Protein AF-A0A1G1FJ07-F1 (afdb_monomer_lite)

Radius of gyration: 32.03 Å; chains: 1; bounding box: 73×81×59 Å

Foldseek 3Di:
DVVLVVVLVVLLVVVVVVPDDPVSVVSNVVCCVVDPVVVVVSVVVVVVVVDDDDDPDPVCVVCVVVVCCVVVVVVPVPDPPCVVVVPDPDPVVVVVVVVVVVVVVVVVPPDDDDPPPDDPPPPDPPPCVPDDPVNPPCPPPPVPPPPPDPPPDDPDDDPVVVVVVPDDPVRVVVVVVVVVVVVVPDD

Secondary structure (DSSP, 8-state):
-HHHHHHHHHHHHHHHHT---HHHHHHHHHHHHH-HHHHHHHHHHHHHTTS------HHHHHHHHHHHHHHHHHS------GGGTSSS---HHHHHHHHHHHHHHHHHTTS--------TTS-----GGG--GGGS--TTSSSSS-TT--------S--HHHHHHT--HHHHHHHHHHHHHHTTT--

Sequence (187 aa):
MSSVHDEIQELINIYLKGNESKEIKDKVESHLRECKECRDELAVISELRKVEVPDPGDLFWNTLPKKIRITAGEEKPGRFSFKKLFFSPLPFASVVMILMLLILSQTRNKNINEETFNDPLSASNMDYSDLNEEDIPLFVNNLLLDENYSLHEDISGNSYHSEFASLDAKELESFNDALKNEGLHGG

pLDDT: mean 70.82, std 16.7, range [36.22, 93.38]

Structure (mmCIF, N/CA/C/O backbone):
data_AF-A0A1G1FJ07-F1
#
_entry.id   AF-A0A1G1FJ07-F1
#
loop_
_atom_site.group_PDB
_atom_site.id
_atom_site.type_symbol
_atom_site.label_atom_id
_atom_site.label_alt_id
_atom_site.label_comp_id
_atom_site.label_asym_id
_atom_site.label_entity_id
_atom_site.label_seq_id
_atom_site.pdbx_PDB_ins_code
_atom_site.Cartn_x
_atom_site.Cartn_y
_atom_site.Cartn_z
_atom_site.occupancy
_atom_site.B_iso_or_equiv
_atom_site.auth_seq_id
_atom_site.auth_comp_id
_atom_site.auth_asym_id
_atom_site.auth_atom_id
_atom_site.pdbx_PDB_model_num
ATOM 1 N N . MET A 1 1 ? -18.999 13.258 14.802 1.00 52.97 1 MET A N 1
ATOM 2 C CA . MET A 1 1 ? -18.596 11.865 15.094 1.00 52.97 1 MET A CA 1
ATOM 3 C C . MET A 1 1 ? -17.658 11.279 14.029 1.00 52.97 1 MET A C 1
ATOM 5 O O . MET A 1 1 ? -17.225 10.159 14.233 1.00 52.97 1 MET A O 1
ATOM 9 N N . SER A 1 2 ? -17.272 12.006 12.963 1.00 60.34 2 SER A N 1
ATOM 10 C CA . SER A 1 2 ? -16.345 11.484 11.936 1.00 60.34 2 SER A CA 1
ATOM 11 C C . SER A 1 2 ? -14.898 11.355 12.421 1.00 60.34 2 SER A C 1
ATOM 13 O O . SER A 1 2 ? -14.263 10.349 12.163 1.00 60.34 2 SER A O 1
ATOM 15 N N . SER A 1 3 ? -14.405 12.296 13.233 1.00 72.81 3 SER A N 1
ATOM 16 C CA . SER A 1 3 ? -12.986 12.321 13.624 1.00 72.81 3 SER A CA 1
ATOM 17 C C . SER A 1 3 ? -12.513 11.094 14.411 1.00 72.81 3 SER A C 1
ATOM 19 O O . SER A 1 3 ? -11.341 10.752 14.357 1.00 72.81 3 SER A O 1
ATOM 21 N N . VAL A 1 4 ? -13.408 10.446 15.167 1.00 78.19 4 VAL A N 1
ATOM 22 C CA . VAL A 1 4 ? -13.078 9.214 15.908 1.00 78.19 4 VAL A CA 1
ATOM 23 C C . VAL A 1 4 ? -13.072 8.008 14.971 1.00 78.19 4 VAL A C 1
ATOM 25 O O . VAL A 1 4 ? -12.282 7.095 15.163 1.00 78.19 4 VAL A O 1
ATOM 28 N N . HIS A 1 5 ? -13.936 8.006 13.958 1.00 83.06 5 HIS A N 1
ATOM 29 C CA . HIS A 1 5 ? -14.001 6.942 12.964 1.00 83.06 5 HIS A CA 1
ATOM 30 C C . HIS A 1 5 ? -12.746 6.940 12.080 1.00 83.06 5 HIS A C 1
ATOM 32 O O . HIS A 1 5 ? -12.112 5.899 11.933 1.00 83.06 5 HIS A O 1
ATOM 38 N N . ASP A 1 6 ? -12.329 8.119 11.610 1.00 84.25 6 ASP A N 1
ATOM 39 C CA . ASP A 1 6 ? -11.120 8.295 10.796 1.00 84.25 6 ASP A CA 1
ATOM 40 C C . ASP A 1 6 ? -9.863 7.822 11.556 1.00 84.25 6 ASP A C 1
ATOM 42 O O . ASP A 1 6 ? -9.031 7.092 11.020 1.00 84.25 6 ASP A O 1
ATOM 46 N N . GLU A 1 7 ? -9.760 8.155 12.850 1.00 86.62 7 GLU A N 1
ATOM 47 C CA . GLU A 1 7 ? -8.652 7.702 13.700 1.00 86.62 7 GLU A CA 1
ATOM 48 C C . GLU A 1 7 ? -8.640 6.171 13.861 1.00 86.62 7 GLU A C 1
ATOM 50 O O . GLU A 1 7 ? -7.587 5.535 13.825 1.00 86.62 7 GLU A O 1
ATOM 55 N N . ILE A 1 8 ? -9.811 5.548 14.024 1.00 87.12 8 ILE A N 1
ATOM 56 C CA . ILE A 1 8 ? -9.911 4.091 14.152 1.00 87.12 8 ILE A CA 1
ATOM 57 C C . ILE A 1 8 ? -9.565 3.399 12.830 1.00 87.12 8 ILE A C 1
ATOM 59 O O . ILE A 1 8 ? -8.899 2.366 12.868 1.00 87.12 8 ILE A O 1
ATOM 63 N N . GLN A 1 9 ? -9.926 3.966 11.674 1.00 85.31 9 GLN A N 1
ATOM 64 C CA . GLN A 1 9 ? -9.549 3.420 10.365 1.00 85.31 9 GLN A CA 1
ATOM 65 C C . GLN A 1 9 ? -8.029 3.347 10.173 1.00 85.31 9 GLN A C 1
ATOM 67 O O . GLN A 1 9 ? -7.514 2.329 9.703 1.00 85.31 9 GLN A O 1
ATOM 72 N N . GLU A 1 10 ? -7.287 4.368 10.605 1.00 85.81 10 GLU A N 1
ATOM 73 C CA . GLU A 1 10 ? -5.820 4.326 10.579 1.00 85.81 10 GLU A CA 1
ATOM 74 C C . GLU A 1 10 ? -5.265 3.216 11.490 1.00 85.81 10 GLU A C 1
ATOM 76 O O . GLU A 1 10 ? -4.333 2.491 11.119 1.00 85.81 10 GLU A O 1
ATOM 81 N N . LEU A 1 11 ? -5.879 3.030 12.663 1.00 88.50 11 LEU A N 1
ATOM 82 C CA . LEU A 1 11 ? -5.467 2.038 13.657 1.00 88.50 11 LEU A CA 1
ATOM 83 C C . LEU A 1 11 ? -5.865 0.597 13.298 1.00 88.50 11 LEU A C 1
ATOM 85 O O . LEU A 1 11 ? -5.183 -0.333 13.733 1.00 88.50 11 LEU A O 1
ATOM 89 N N . ILE A 1 12 ? -6.901 0.380 12.478 1.00 87.38 12 ILE A N 1
ATOM 90 C CA . ILE A 1 12 ? -7.350 -0.957 12.042 1.00 87.38 12 ILE A CA 1
ATOM 91 C C . ILE A 1 12 ? -6.219 -1.720 11.343 1.00 87.38 12 ILE A C 1
ATOM 93 O O . ILE A 1 12 ? -6.018 -2.906 11.604 1.00 87.38 12 ILE A O 1
ATOM 97 N N . ASN A 1 13 ? -5.419 -1.051 10.507 1.00 84.38 13 ASN A N 1
ATOM 98 C CA . ASN A 1 13 ? -4.288 -1.689 9.827 1.00 84.38 13 ASN A CA 1
ATOM 99 C C . ASN A 1 13 ? -3.219 -2.187 10.806 1.00 84.38 13 ASN A C 1
ATOM 101 O O . ASN A 1 13 ? -2.591 -3.223 10.573 1.00 84.38 13 ASN A O 1
ATOM 105 N N . ILE A 1 14 ? -3.003 -1.446 11.893 1.00 87.44 14 ILE A N 1
ATOM 106 C CA . ILE A 1 14 ? -2.040 -1.792 12.940 1.00 87.44 14 ILE A CA 1
ATOM 107 C C . ILE A 1 14 ? -2.596 -2.945 13.781 1.00 87.44 14 ILE A C 1
ATOM 109 O O . ILE A 1 14 ? -1.900 -3.942 13.953 1.00 87.44 14 ILE A O 1
ATOM 113 N N . TYR A 1 15 ? -3.863 -2.852 14.197 1.00 88.19 15 TYR A N 1
ATOM 114 C CA . TYR A 1 15 ? -4.589 -3.902 14.919 1.00 88.19 15 TYR A CA 1
ATOM 115 C C . TYR A 1 15 ? -4.580 -5.231 14.159 1.00 88.19 15 TYR A C 1
ATOM 117 O O . TYR A 1 15 ? -4.288 -6.289 14.708 1.00 88.19 15 TYR A O 1
ATOM 125 N N . LEU A 1 16 ? -4.828 -5.194 12.850 1.00 86.75 16 LEU A N 1
ATOM 126 C CA . LEU A 1 16 ? -4.817 -6.404 12.046 1.00 86.75 16 LEU A CA 1
ATOM 127 C C . LEU A 1 16 ? -3.411 -7.021 11.948 1.00 86.75 16 LEU A C 1
ATOM 129 O O . LEU A 1 16 ? -3.303 -8.226 11.753 1.00 86.75 16 LEU A O 1
ATOM 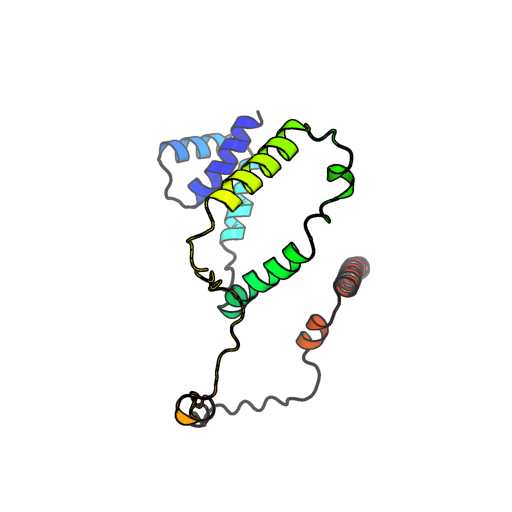133 N N . LYS A 1 17 ? -2.318 -6.254 12.034 1.00 86.69 17 LYS A N 1
ATOM 134 C CA . LYS A 1 17 ? -0.951 -6.816 12.001 1.00 86.69 17 LYS A CA 1
ATOM 135 C C . LYS A 1 17 ? -0.589 -7.584 13.282 1.00 86.69 17 LYS A C 1
ATOM 137 O O . LYS A 1 17 ? 0.370 -8.350 13.243 1.00 86.69 17 LYS A O 1
ATOM 142 N N . GLY A 1 18 ? -1.344 -7.417 14.371 1.00 82.88 18 GLY A N 1
ATOM 143 C CA . GLY A 1 18 ? -1.170 -8.165 15.621 1.00 82.88 18 GLY A CA 1
ATOM 144 C C . GLY A 1 18 ? 0.052 -7.755 16.448 1.00 82.88 18 GLY A C 1
ATOM 145 O O . GLY A 1 18 ? 0.480 -8.516 17.312 1.00 82.88 18 GLY A O 1
ATOM 146 N N . ASN A 1 19 ? 0.645 -6.592 16.158 1.00 82.38 19 ASN A N 1
ATOM 147 C CA . ASN A 1 19 ? 1.828 -6.070 16.853 1.00 82.38 19 ASN A CA 1
ATOM 148 C C . ASN A 1 19 ? 1.551 -4.709 17.520 1.00 82.38 19 ASN A C 1
ATOM 150 O O . ASN A 1 19 ? 2.438 -3.864 17.652 1.00 82.38 19 ASN A O 1
ATOM 154 N N . GLU A 1 20 ? 0.292 -4.466 17.873 1.00 85.56 20 GLU A N 1
ATOM 155 C CA . GLU A 1 20 ? -0.185 -3.243 18.503 1.00 85.56 20 GLU A CA 1
ATOM 156 C C . GLU A 1 20 ? 0.042 -3.217 20.024 1.00 85.56 20 GLU A C 1
ATOM 158 O O . GLU A 1 20 ? 0.132 -4.247 20.696 1.00 85.56 20 GLU A O 1
ATOM 163 N N . SER A 1 21 ? 0.106 -2.011 20.596 1.00 88.69 21 SER A N 1
ATOM 164 C CA . SER A 1 21 ? 0.107 -1.845 22.049 1.00 88.69 21 SER A CA 1
ATOM 165 C C . SER A 1 21 ? -1.272 -2.173 22.633 1.00 88.69 21 SER A C 1
ATOM 167 O O . SER A 1 21 ? -2.305 -2.022 21.976 1.00 88.69 21 S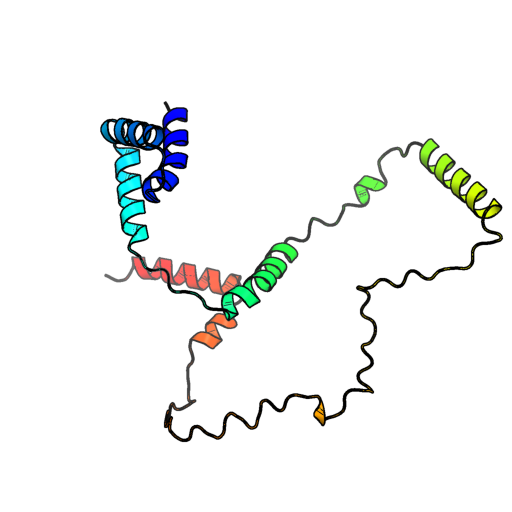ER A O 1
ATOM 169 N N . LYS A 1 22 ? -1.308 -2.579 23.909 1.00 88.31 22 LYS A N 1
ATOM 170 C CA . LYS A 1 22 ? -2.559 -2.906 24.614 1.00 88.31 22 LYS A CA 1
ATOM 171 C C . LYS A 1 22 ? -3.572 -1.750 24.592 1.00 88.31 22 LYS A C 1
ATOM 173 O O . LYS A 1 22 ? -4.764 -1.987 24.451 1.00 88.31 22 LYS A O 1
ATOM 178 N N . GLU A 1 23 ? -3.092 -0.511 24.660 1.00 87.56 23 GLU A N 1
ATOM 179 C CA . GLU A 1 23 ? -3.930 0.693 24.591 1.00 87.56 23 GLU A CA 1
ATOM 180 C C . GLU A 1 23 ? -4.634 0.841 23.235 1.00 87.56 23 GLU A C 1
ATOM 182 O O . GLU A 1 23 ? -5.825 1.147 23.188 1.00 87.56 23 GLU A O 1
ATOM 187 N N . ILE A 1 24 ? -3.923 0.580 22.131 1.00 86.44 24 ILE A N 1
ATOM 188 C CA . ILE A 1 24 ? -4.498 0.620 20.777 1.00 86.44 24 ILE A CA 1
ATOM 189 C C . ILE A 1 24 ? -5.536 -0.489 20.623 1.00 86.44 24 ILE A C 1
ATOM 191 O O . ILE A 1 24 ? -6.626 -0.246 20.106 1.00 86.44 24 ILE A O 1
ATOM 195 N N . LYS A 1 25 ? -5.224 -1.687 21.123 1.00 90.38 25 LYS A N 1
ATOM 196 C CA . LYS A 1 25 ? -6.133 -2.830 21.091 1.00 90.38 25 LYS A CA 1
ATOM 197 C C . LYS A 1 25 ? -7.455 -2.532 21.801 1.00 90.38 25 LYS A C 1
ATOM 199 O O . LYS A 1 25 ? -8.516 -2.687 21.202 1.00 90.38 25 LYS A O 1
ATOM 204 N N . ASP A 1 26 ? -7.390 -2.042 23.037 1.00 91.06 26 ASP A N 1
ATOM 205 C CA . ASP A 1 26 ? -8.577 -1.725 23.837 1.00 91.06 26 ASP A CA 1
ATOM 206 C C . ASP A 1 26 ? -9.404 -0.592 23.191 1.00 91.06 26 ASP A C 1
ATOM 208 O O . ASP A 1 26 ? -10.641 -0.627 23.176 1.00 91.06 26 ASP A O 1
ATOM 212 N N . LYS A 1 27 ? -8.735 0.400 22.585 1.00 90.06 27 LYS A N 1
ATOM 213 C CA . LYS A 1 27 ? -9.390 1.505 21.870 1.00 90.06 27 LYS A CA 1
ATOM 214 C C . LYS A 1 27 ? -10.127 1.024 20.614 1.00 90.06 27 LYS A C 1
ATOM 216 O O . LYS A 1 27 ? -11.280 1.395 20.409 1.00 90.06 27 LYS A O 1
ATOM 221 N N . VAL A 1 28 ? -9.506 0.167 19.807 1.00 90.44 28 VAL A N 1
ATOM 222 C CA . VAL A 1 28 ? -10.133 -0.391 18.598 1.00 90.44 28 VAL A CA 1
ATOM 223 C C . VAL A 1 28 ? -11.275 -1.343 18.965 1.00 90.44 28 VAL A C 1
ATOM 225 O O . VAL A 1 28 ? -12.372 -1.216 18.428 1.00 90.44 28 VAL A O 1
ATOM 228 N N . GLU A 1 29 ? -11.081 -2.241 19.934 1.00 91.50 29 GLU A N 1
ATOM 229 C CA . GLU A 1 29 ? -12.127 -3.179 20.362 1.00 91.50 29 GLU A CA 1
ATOM 230 C C . GLU A 1 29 ? -13.343 -2.482 20.980 1.00 91.50 29 GLU A C 1
ATOM 232 O O . GLU A 1 29 ? -14.475 -2.910 20.743 1.00 91.50 29 GLU A O 1
ATOM 237 N N . SER A 1 30 ? -13.138 -1.413 21.756 1.00 91.88 30 SER A N 1
ATOM 238 C CA . SER A 1 30 ? -14.253 -0.630 22.301 1.00 91.88 30 SER A CA 1
ATOM 239 C C . SER A 1 30 ? -15.065 0.034 21.187 1.00 91.88 30 SER A C 1
ATOM 241 O O . SER A 1 30 ? -16.289 -0.096 21.174 1.00 91.88 30 SER A O 1
ATOM 243 N N . HIS A 1 31 ? -14.401 0.628 20.190 1.00 90.88 31 HIS A N 1
ATOM 244 C CA . HIS A 1 31 ? -15.081 1.224 19.042 1.00 90.88 31 HIS A CA 1
ATOM 245 C C . HIS A 1 31 ? -15.832 0.185 18.197 1.00 90.88 31 HIS A C 1
ATOM 247 O O . HIS A 1 31 ? -16.986 0.400 17.834 1.00 90.88 31 HIS A O 1
ATOM 253 N N . LEU A 1 32 ? -15.229 -0.978 17.932 1.00 90.69 32 LEU A N 1
ATOM 254 C CA . LEU A 1 32 ? -15.847 -2.049 17.139 1.00 90.69 32 LEU A CA 1
ATOM 255 C C . LEU A 1 32 ? -17.113 -2.633 17.784 1.00 90.69 32 LEU A C 1
ATOM 257 O O . LEU A 1 32 ? -17.964 -3.183 17.078 1.00 90.69 32 LEU A O 1
ATOM 261 N N . ARG A 1 33 ? -17.272 -2.528 19.111 1.00 92.00 33 ARG A N 1
ATOM 262 C CA . ARG A 1 33 ? -18.502 -2.943 19.811 1.00 92.00 33 ARG A CA 1
ATOM 263 C C . ARG A 1 33 ? -19.674 -2.013 19.515 1.00 92.00 33 ARG A C 1
ATOM 265 O O . ARG A 1 33 ? -20.798 -2.499 19.402 1.00 92.00 33 ARG A O 1
ATOM 272 N N . GLU A 1 34 ? -19.401 -0.723 19.359 1.00 91.19 34 GLU A N 1
ATOM 273 C CA . GLU A 1 34 ? -20.409 0.327 19.191 1.00 91.19 34 GLU A CA 1
ATOM 274 C C . GLU A 1 34 ? -20.669 0.668 17.717 1.00 91.19 34 GLU A C 1
ATOM 276 O O . GLU A 1 34 ? -21.806 0.947 17.340 1.00 91.19 34 GLU A O 1
ATOM 281 N N . CYS A 1 35 ? -19.642 0.600 16.865 1.00 91.19 35 CYS A N 1
ATOM 282 C CA . CYS A 1 35 ? -19.731 0.940 15.451 1.00 91.19 35 CYS A CA 1
ATOM 283 C C . CYS A 1 35 ? -19.900 -0.311 14.579 1.00 91.19 35 CYS A C 1
ATOM 285 O O . CYS A 1 35 ? -19.016 -1.168 14.499 1.00 91.19 35 CYS A O 1
ATOM 287 N N . LYS A 1 36 ? -21.045 -0.405 13.895 1.00 91.12 36 LYS A N 1
ATOM 288 C CA . LYS A 1 36 ? -21.308 -1.473 12.922 1.00 91.12 36 LYS A CA 1
ATOM 289 C C . LYS A 1 36 ? -20.466 -1.308 11.651 1.00 91.12 36 LYS A C 1
ATOM 291 O O . LYS A 1 36 ? -19.929 -2.293 11.166 1.00 91.12 36 LYS A O 1
ATOM 296 N N . GLU A 1 37 ? -20.314 -0.083 11.156 1.00 89.62 37 GLU A N 1
ATOM 297 C CA . GLU A 1 37 ? -19.600 0.211 9.903 1.00 89.62 37 GLU A CA 1
ATOM 298 C C . GLU A 1 37 ? -18.140 -0.255 9.965 1.00 89.62 37 GLU A C 1
ATOM 300 O O . GLU A 1 37 ? -17.727 -1.071 9.147 1.00 89.62 37 GLU A O 1
ATOM 305 N N . CYS A 1 38 ? -17.395 0.126 11.012 1.00 88.56 38 CYS A N 1
ATOM 306 C CA . CYS A 1 38 ? -16.018 -0.346 11.203 1.00 88.56 38 CYS A CA 1
ATOM 307 C C . CYS A 1 38 ? -15.910 -1.872 11.320 1.00 88.56 38 CYS A C 1
ATOM 309 O O . CYS A 1 38 ? -14.883 -2.450 10.973 1.00 88.56 38 CYS A O 1
ATOM 311 N N . ARG A 1 39 ? -16.943 -2.541 11.845 1.00 91.00 39 ARG A N 1
ATOM 312 C CA . ARG A 1 39 ? -16.959 -4.002 11.977 1.00 91.00 39 ARG A CA 1
ATOM 313 C C . ARG A 1 39 ? -17.143 -4.680 10.626 1.00 91.00 39 ARG A C 1
ATOM 315 O O . ARG A 1 39 ? -16.465 -5.669 10.355 1.00 91.00 39 ARG A O 1
ATOM 322 N N . ASP A 1 40 ? -18.034 -4.142 9.803 1.00 91.19 40 ASP A N 1
ATOM 323 C CA . ASP A 1 40 ? -18.274 -4.629 8.448 1.00 91.19 40 ASP A CA 1
ATOM 324 C C . ASP A 1 40 ? -17.019 -4.401 7.576 1.00 91.19 40 ASP A C 1
ATOM 326 O O . ASP A 1 40 ? -16.580 -5.314 6.878 1.00 91.19 40 ASP A O 1
ATOM 330 N N . GLU A 1 41 ? -16.357 -3.244 7.701 1.00 89.00 41 GLU A N 1
ATOM 331 C CA . GLU A 1 41 ? -15.069 -2.964 7.044 1.00 89.00 41 GLU A CA 1
ATOM 332 C C . GLU A 1 41 ? -13.963 -3.929 7.489 1.00 89.00 41 GLU A C 1
ATOM 334 O O . GLU A 1 41 ? -13.263 -4.511 6.656 1.00 89.00 41 GLU A O 1
ATOM 339 N N . LEU A 1 42 ? -13.826 -4.155 8.801 1.00 90.69 42 LEU A N 1
ATOM 340 C CA . LEU A 1 42 ? -12.844 -5.093 9.343 1.00 90.69 42 LEU A CA 1
ATOM 341 C C . LEU A 1 42 ? -13.066 -6.512 8.804 1.00 90.69 42 LEU A C 1
ATOM 343 O O . LEU A 1 42 ? -12.097 -7.197 8.473 1.00 90.69 42 LEU A O 1
ATOM 347 N N . ALA A 1 43 ? -14.326 -6.943 8.684 1.00 90.75 43 ALA A N 1
ATOM 348 C CA . ALA A 1 43 ? -14.673 -8.241 8.120 1.00 90.75 43 ALA A CA 1
ATOM 349 C C . ALA A 1 43 ? -14.192 -8.357 6.665 1.00 90.75 43 ALA A C 1
ATOM 351 O O . ALA A 1 43 ? -13.497 -9.317 6.330 1.00 90.75 43 ALA A O 1
ATOM 352 N N . VAL A 1 44 ? -14.459 -7.350 5.829 1.00 91.19 44 VAL A N 1
ATOM 353 C CA . VAL A 1 44 ? -14.008 -7.324 4.427 1.00 91.19 44 VAL A CA 1
ATOM 354 C C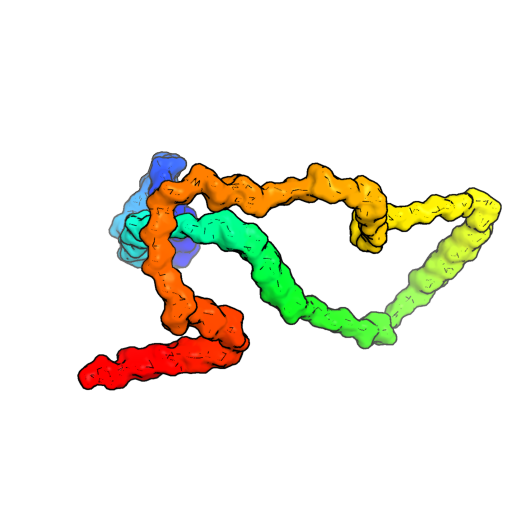 . VAL A 1 44 ? -12.483 -7.383 4.326 1.00 91.19 44 VAL A C 1
ATOM 356 O O . VAL A 1 44 ? -11.946 -8.218 3.599 1.00 91.19 44 VAL A O 1
ATOM 359 N N . ILE A 1 45 ? -11.767 -6.551 5.086 1.00 89.12 45 ILE A N 1
ATOM 360 C CA . ILE A 1 45 ? -10.295 -6.528 5.062 1.00 89.12 45 ILE A CA 1
ATOM 361 C C . ILE A 1 45 ? -9.723 -7.870 5.547 1.00 89.12 45 ILE A C 1
ATOM 363 O O . ILE A 1 45 ? -8.728 -8.359 5.006 1.00 89.12 45 ILE A O 1
ATOM 367 N N . SER A 1 46 ? -10.356 -8.496 6.544 1.00 87.69 46 SER A N 1
ATOM 368 C CA . SER A 1 46 ? -9.932 -9.801 7.056 1.00 87.69 46 SER A CA 1
ATOM 369 C C . SER A 1 46 ? -10.095 -10.931 6.034 1.00 87.69 46 SER A C 1
ATOM 371 O O . SER A 1 46 ? -9.255 -11.829 5.995 1.00 87.69 46 SER A O 1
ATOM 373 N N . GLU A 1 47 ? -11.122 -10.870 5.180 1.00 89.50 47 GLU A N 1
ATOM 374 C CA . GLU A 1 47 ? -11.307 -11.813 4.073 1.00 89.50 47 GLU A CA 1
ATOM 375 C C . GLU A 1 47 ? -10.308 -11.556 2.942 1.00 89.50 47 GLU A C 1
ATOM 377 O O . GLU A 1 47 ? -9.676 -12.494 2.461 1.00 89.50 47 GLU A O 1
ATOM 382 N N . LEU A 1 48 ? -10.079 -10.291 2.571 1.00 88.56 48 LEU A N 1
ATOM 383 C CA . LEU A 1 48 ? -9.103 -9.923 1.538 1.00 88.56 48 LEU A CA 1
ATOM 384 C C . LEU A 1 48 ? -7.684 -10.379 1.881 1.00 88.56 48 LEU A C 1
ATOM 386 O O . LEU A 1 48 ? -6.935 -10.777 0.998 1.00 88.56 48 LEU A O 1
ATOM 390 N N . ARG A 1 49 ? -7.311 -10.380 3.162 1.00 85.56 49 ARG A N 1
ATOM 391 C CA . ARG A 1 49 ? -6.000 -10.876 3.598 1.00 85.56 49 ARG A CA 1
ATOM 392 C C . ARG A 1 49 ? -5.792 -12.369 3.330 1.00 85.56 49 ARG A C 1
ATOM 394 O O . ARG A 1 49 ? -4.651 -12.800 3.199 1.00 85.56 49 ARG A O 1
ATOM 401 N N . LYS A 1 50 ? -6.863 -13.162 3.295 1.00 87.94 50 LYS A N 1
ATOM 402 C CA . LYS A 1 50 ? -6.769 -14.598 2.995 1.00 87.94 50 LYS A CA 1
ATOM 403 C C . LYS A 1 50 ? -6.493 -14.853 1.516 1.00 87.94 50 LYS A C 1
ATOM 405 O O . LYS A 1 50 ? -6.147 -15.972 1.155 1.00 87.94 50 LYS A O 1
ATOM 410 N N . VAL A 1 51 ? -6.671 -13.840 0.669 1.00 89.38 51 VAL A N 1
ATOM 411 C CA . VAL A 1 51 ? -6.341 -13.920 -0.748 1.00 89.38 51 VAL A CA 1
ATOM 412 C C . VAL A 1 51 ? -4.826 -13.822 -0.882 1.00 89.38 51 VAL A C 1
ATOM 414 O O . VAL A 1 51 ? -4.229 -12.776 -0.629 1.00 89.38 51 VAL A O 1
ATOM 417 N N . GLU A 1 52 ? -4.199 -14.927 -1.271 1.00 85.81 52 GLU A N 1
ATOM 418 C CA . GLU A 1 52 ? -2.784 -14.939 -1.624 1.00 85.81 52 GLU A CA 1
ATOM 419 C C . GLU A 1 52 ? -2.585 -14.115 -2.898 1.00 85.81 52 GLU A C 1
ATOM 421 O O . GLU A 1 52 ? -3.166 -14.402 -3.946 1.00 85.81 52 GLU A O 1
ATOM 426 N N . VAL A 1 53 ? -1.779 -13.058 -2.802 1.00 85.94 53 VAL A N 1
ATOM 427 C CA . VAL A 1 53 ? -1.377 -12.269 -3.966 1.00 85.94 53 VAL A CA 1
ATOM 428 C C . VAL A 1 53 ? -0.132 -12.936 -4.554 1.00 85.94 53 VAL A C 1
ATOM 430 O O . VAL A 1 53 ? 0.894 -12.967 -3.869 1.00 85.94 53 VAL A O 1
ATOM 433 N N . PRO A 1 54 ? -0.194 -13.490 -5.779 1.00 86.94 54 PRO A N 1
ATOM 434 C CA . PRO A 1 54 ? 0.969 -14.104 -6.402 1.00 86.94 54 PRO A CA 1
ATOM 435 C C . PRO A 1 54 ? 2.045 -13.046 -6.662 1.00 86.94 54 PRO A C 1
ATOM 437 O O . PRO A 1 54 ? 1.734 -11.909 -7.028 1.00 86.94 54 PRO A O 1
ATOM 440 N N . ASP A 1 55 ? 3.310 -13.424 -6.480 1.00 87.81 55 ASP A N 1
ATOM 441 C CA . ASP A 1 55 ? 4.433 -12.550 -6.809 1.00 87.81 55 ASP A CA 1
ATOM 442 C C . ASP A 1 55 ? 4.455 -12.303 -8.328 1.00 87.81 55 ASP A C 1
ATOM 444 O O . ASP A 1 55 ? 4.537 -13.265 -9.099 1.00 87.81 55 ASP A O 1
ATOM 448 N N . PRO A 1 56 ? 4.371 -11.041 -8.790 1.00 88.12 56 PRO A N 1
ATOM 449 C CA . PRO A 1 56 ? 4.427 -10.726 -10.214 1.00 88.12 56 PRO A CA 1
ATOM 450 C C . PRO A 1 56 ? 5.815 -10.976 -10.842 1.00 88.12 56 PRO A C 1
ATOM 452 O O . PRO A 1 56 ? 5.953 -10.889 -12.065 1.00 88.12 56 PRO A O 1
ATOM 455 N N . GLY A 1 57 ? 6.833 -11.289 -10.032 1.00 93.31 57 GLY A N 1
ATOM 456 C CA . GLY A 1 57 ? 8.174 -11.673 -10.466 1.00 93.31 57 GLY A CA 1
ATOM 457 C C . GLY A 1 57 ? 9.077 -10.495 -10.844 1.00 93.31 57 GLY A C 1
ATOM 458 O O . GLY A 1 57 ? 8.643 -9.351 -11.012 1.00 93.31 57 GLY A O 1
ATOM 459 N N . ASP A 1 58 ? 10.370 -10.779 -11.018 1.00 93.19 58 ASP A N 1
ATOM 460 C CA . ASP A 1 58 ? 11.413 -9.760 -11.221 1.00 93.19 58 ASP A CA 1
ATOM 461 C C . ASP A 1 58 ? 11.180 -8.885 -12.460 1.00 93.19 58 ASP A C 1
ATOM 463 O O . ASP A 1 58 ? 11.463 -7.685 -12.460 1.00 93.19 58 ASP A O 1
ATOM 467 N N . LEU A 1 59 ? 10.629 -9.462 -13.532 1.00 89.56 59 LEU A N 1
ATOM 468 C CA . LEU A 1 59 ? 10.350 -8.739 -14.776 1.00 89.56 59 LEU A CA 1
ATOM 469 C C . LEU A 1 59 ? 9.330 -7.612 -14.577 1.00 89.56 59 LEU A C 1
ATOM 471 O O . LEU A 1 59 ? 9.465 -6.542 -15.182 1.00 89.56 59 LEU A O 1
ATOM 475 N N . PHE A 1 60 ? 8.332 -7.812 -13.715 1.00 92.31 60 PHE A N 1
ATOM 476 C CA . PHE A 1 60 ? 7.363 -6.772 -13.393 1.00 92.31 60 PHE A CA 1
ATOM 477 C C . PHE A 1 60 ? 8.052 -5.596 -12.697 1.00 92.31 60 PHE A C 1
ATOM 479 O O . PHE A 1 60 ? 7.949 -4.457 -13.158 1.00 92.31 60 PHE A O 1
ATOM 486 N N . TRP A 1 61 ? 8.835 -5.872 -11.653 1.00 93.38 61 TRP A N 1
ATOM 487 C CA . TRP A 1 61 ? 9.529 -4.839 -10.884 1.00 93.38 61 TRP A CA 1
ATOM 488 C C . TRP A 1 61 ? 10.601 -4.109 -11.696 1.00 93.38 61 TRP A C 1
ATOM 490 O O . TRP A 1 61 ? 10.728 -2.890 -11.583 1.00 93.38 61 TRP A O 1
ATOM 500 N N . ASN A 1 62 ? 11.302 -4.808 -12.591 1.00 91.94 62 ASN A N 1
ATOM 501 C CA . ASN A 1 62 ? 12.298 -4.207 -13.481 1.00 91.94 62 ASN A CA 1
ATOM 502 C C . ASN A 1 62 ? 11.671 -3.290 -14.547 1.00 91.94 62 ASN A C 1
ATOM 504 O O . ASN A 1 62 ? 12.286 -2.309 -14.972 1.00 91.94 62 ASN A O 1
ATOM 508 N N . THR A 1 63 ? 10.439 -3.574 -14.982 1.00 91.25 63 THR A N 1
ATOM 509 C CA . THR A 1 63 ? 9.754 -2.788 -16.025 1.00 91.25 63 THR A CA 1
ATOM 510 C C . THR A 1 63 ? 8.853 -1.684 -15.470 1.00 91.25 63 THR A C 1
ATOM 512 O O . THR A 1 63 ? 8.578 -0.708 -16.177 1.00 91.25 63 THR A O 1
ATOM 515 N N . LEU A 1 64 ? 8.442 -1.770 -14.203 1.00 93.19 64 LEU A N 1
ATOM 516 C CA . LEU A 1 64 ? 7.558 -0.803 -13.553 1.00 93.19 64 LEU A CA 1
ATOM 517 C C . LEU A 1 64 ? 8.109 0.640 -13.564 1.00 93.19 64 LEU A C 1
ATOM 519 O O . LEU A 1 64 ? 7.377 1.532 -14.000 1.00 93.19 64 LEU A O 1
ATOM 523 N N . PRO A 1 65 ? 9.387 0.921 -13.221 1.00 89.88 65 PRO A N 1
ATOM 524 C CA . PRO A 1 65 ? 9.927 2.280 -13.300 1.00 89.88 65 PRO A CA 1
ATOM 525 C C . PRO A 1 65 ? 9.874 2.859 -14.716 1.00 89.88 65 PRO A C 1
ATOM 527 O O . PRO A 1 65 ? 9.654 4.057 -14.895 1.00 89.88 65 PRO A O 1
ATOM 530 N N . LYS A 1 66 ? 10.055 2.011 -15.738 1.00 86.44 66 LYS A N 1
ATOM 531 C CA . LYS A 1 66 ? 9.972 2.424 -17.143 1.00 86.44 66 LYS A CA 1
ATOM 532 C C . LYS A 1 66 ? 8.535 2.800 -17.510 1.00 86.44 66 LYS A C 1
ATOM 534 O O . LYS A 1 66 ? 8.336 3.858 -18.098 1.00 86.44 66 LYS A O 1
ATOM 539 N N . LYS A 1 67 ? 7.545 1.997 -17.100 1.00 86.69 67 LYS A N 1
ATOM 540 C CA . LYS A 1 67 ? 6.115 2.296 -17.304 1.00 86.69 67 LYS A CA 1
ATOM 541 C C . LYS A 1 67 ? 5.680 3.578 -16.589 1.00 86.69 67 LYS A C 1
ATOM 543 O O . LYS A 1 67 ? 5.009 4.411 -17.196 1.00 86.69 67 LYS A O 1
ATOM 548 N N . ILE A 1 68 ? 6.120 3.784 -15.345 1.00 88.50 68 ILE A N 1
ATOM 549 C CA . ILE A 1 68 ? 5.822 5.008 -14.586 1.00 88.50 68 ILE A CA 1
ATOM 550 C C . ILE A 1 68 ? 6.423 6.232 -15.280 1.00 88.50 68 ILE A C 1
ATOM 552 O O . ILE A 1 68 ? 5.738 7.235 -15.410 1.00 88.50 68 ILE A O 1
ATOM 556 N N . ARG A 1 69 ? 7.666 6.168 -15.779 1.00 82.00 69 ARG A N 1
ATOM 557 C CA . ARG A 1 69 ? 8.283 7.297 -16.503 1.00 82.00 69 ARG A CA 1
ATOM 558 C C . ARG A 1 69 ? 7.607 7.612 -17.830 1.00 82.00 69 ARG A C 1
ATOM 560 O O . ARG A 1 69 ? 7.576 8.777 -18.202 1.00 82.00 69 ARG A O 1
ATOM 567 N N . ILE A 1 70 ? 7.108 6.606 -18.544 1.00 80.81 70 ILE A N 1
ATOM 568 C CA . ILE A 1 70 ? 6.343 6.828 -19.777 1.00 80.81 70 ILE A CA 1
ATOM 569 C C . ILE A 1 70 ? 5.039 7.548 -19.424 1.00 80.81 70 ILE A C 1
ATOM 571 O O . ILE A 1 70 ? 4.805 8.639 -19.923 1.00 80.81 70 ILE A O 1
ATOM 575 N N . THR A 1 71 ? 4.286 7.028 -18.454 1.00 78.94 71 THR A N 1
ATOM 576 C CA . THR A 1 71 ? 2.999 7.609 -18.029 1.00 78.94 71 THR A CA 1
ATOM 577 C C . THR A 1 71 ? 3.167 9.017 -17.434 1.00 78.94 71 THR A C 1
ATOM 579 O O . THR A 1 71 ? 2.504 9.964 -17.842 1.00 78.94 71 THR A O 1
ATOM 582 N N . ALA A 1 72 ? 4.119 9.200 -16.516 1.00 75.31 72 ALA A N 1
ATOM 583 C CA . ALA A 1 72 ? 4.407 10.494 -15.894 1.00 75.31 72 ALA A CA 1
ATOM 584 C C . ALA A 1 72 ? 5.122 11.473 -16.843 1.00 75.31 72 ALA A C 1
ATOM 586 O O . ALA A 1 72 ? 5.072 12.682 -16.644 1.00 75.31 72 ALA A O 1
ATOM 587 N N . GLY A 1 73 ? 5.824 10.969 -17.862 1.00 63.53 73 GLY A N 1
ATOM 588 C CA . GLY A 1 73 ? 6.479 11.777 -18.891 1.00 63.53 73 GLY A CA 1
ATOM 589 C C . GLY A 1 73 ? 5.538 12.202 -20.022 1.00 63.53 73 GLY A C 1
ATOM 590 O O . GLY A 1 73 ? 5.797 13.210 -20.684 1.00 63.53 73 GLY A O 1
ATOM 591 N N . GLU A 1 74 ? 4.449 11.463 -20.238 1.00 59.00 74 GLU A N 1
ATOM 592 C CA . GLU A 1 74 ? 3.331 11.851 -21.104 1.00 59.00 74 GLU A CA 1
ATOM 593 C C . GLU A 1 74 ? 2.535 13.013 -20.503 1.00 59.00 74 GLU A C 1
ATOM 595 O O . GLU A 1 74 ? 2.140 13.930 -21.230 1.00 59.00 74 GLU A O 1
ATOM 600 N N . GLU A 1 75 ? 2.451 13.082 -19.174 1.00 54.03 75 GLU A N 1
ATOM 601 C CA . GLU A 1 75 ? 2.104 14.297 -18.434 1.00 54.03 75 GLU A CA 1
ATOM 602 C C . GLU A 1 75 ? 3.271 15.296 -18.448 1.00 54.03 75 GLU A C 1
ATOM 604 O O . GLU A 1 75 ? 3.835 15.667 -17.419 1.00 54.03 75 GLU A O 1
ATOM 609 N N . LYS A 1 76 ? 3.678 15.758 -19.636 1.00 59.19 76 LYS A N 1
ATOM 610 C CA . LYS A 1 76 ? 4.681 16.823 -19.748 1.00 59.19 76 LYS A CA 1
ATOM 611 C C . LYS A 1 76 ? 4.232 17.995 -18.867 1.00 59.19 76 LYS A C 1
ATOM 613 O O . LYS A 1 76 ? 3.179 18.572 -19.168 1.00 59.19 76 LYS A O 1
ATOM 618 N N . PRO A 1 77 ? 5.008 18.401 -17.838 1.00 53.12 77 PRO A N 1
ATOM 619 C CA . PRO A 1 77 ? 4.688 19.592 -17.068 1.00 53.12 77 PRO A CA 1
ATOM 620 C C . PRO A 1 77 ? 4.571 20.727 -18.073 1.00 53.12 77 PRO A C 1
ATOM 622 O O . PRO A 1 77 ? 5.473 20.938 -18.891 1.00 53.12 77 PRO A O 1
ATOM 625 N N . GLY A 1 78 ? 3.387 21.343 -18.089 1.00 54.03 78 GLY A N 1
ATOM 626 C CA . GLY A 1 78 ? 2.943 22.231 -19.148 1.00 54.03 78 GLY A CA 1
ATOM 627 C C . GLY A 1 78 ? 4.074 23.131 -19.611 1.00 54.03 78 GLY A C 1
ATOM 628 O O . GLY A 1 78 ? 4.715 23.778 -18.785 1.00 54.03 78 GLY A O 1
ATOM 629 N N . ARG A 1 79 ? 4.313 23.126 -20.934 1.00 54.78 79 ARG A N 1
ATOM 630 C CA . ARG A 1 79 ? 5.158 24.083 -21.663 1.00 54.78 79 ARG A CA 1
ATOM 631 C C . ARG A 1 79 ? 5.248 25.363 -20.847 1.00 54.78 79 ARG A C 1
ATOM 633 O O . ARG A 1 79 ? 4.253 26.093 -20.797 1.00 54.78 79 ARG A O 1
ATOM 640 N N . PHE A 1 80 ? 6.386 25.590 -20.181 1.00 56.94 80 PHE A N 1
ATOM 641 C CA . PHE A 1 80 ? 6.620 26.819 -19.435 1.00 56.94 80 PHE A CA 1
ATOM 642 C C . PHE A 1 80 ? 6.206 27.954 -20.358 1.00 56.94 80 PHE A C 1
ATOM 644 O O . PHE A 1 80 ? 6.773 28.143 -21.436 1.00 56.94 80 PHE A O 1
ATOM 651 N N . SER A 1 81 ? 5.107 28.617 -20.004 1.00 58.84 81 SER A N 1
ATOM 652 C CA . SER A 1 81 ? 4.539 29.672 -20.822 1.00 58.84 81 SER A CA 1
ATOM 653 C C . SER A 1 81 ? 5.486 30.854 -20.693 1.00 58.84 81 SER A C 1
ATOM 655 O O . SER A 1 81 ? 5.273 31.746 -19.875 1.00 58.84 81 SER A O 1
ATOM 657 N N . PHE A 1 82 ? 6.545 30.867 -21.508 1.00 58.91 82 PHE A N 1
ATOM 658 C CA . PHE A 1 82 ? 7.509 31.963 -21.603 1.00 58.91 82 PHE A CA 1
ATOM 659 C C . PHE A 1 82 ? 6.808 33.304 -21.871 1.00 58.91 82 PHE A C 1
ATOM 661 O O . PHE A 1 82 ? 7.343 34.356 -21.548 1.00 58.91 82 PHE A O 1
ATOM 668 N N . LYS A 1 83 ? 5.552 33.283 -22.343 1.00 59.91 83 LYS A N 1
ATOM 669 C CA . LYS A 1 83 ? 4.679 34.459 -22.439 1.00 59.91 83 LYS A CA 1
ATOM 670 C C . LYS A 1 83 ? 4.469 35.195 -21.105 1.00 59.91 83 LYS A C 1
ATOM 672 O O . LYS A 1 83 ? 4.311 36.407 -21.139 1.00 59.91 83 LYS A O 1
ATOM 677 N N . LYS A 1 84 ? 4.512 34.530 -19.942 1.00 57.72 84 LYS A N 1
ATOM 678 C CA . LYS A 1 84 ? 4.433 35.212 -18.630 1.00 57.72 84 LYS A CA 1
ATOM 679 C C . LYS A 1 84 ? 5.763 35.813 -18.164 1.00 57.72 84 LYS A C 1
ATOM 681 O O . LYS A 1 84 ? 5.744 36.657 -17.277 1.00 57.72 84 LYS A O 1
ATOM 686 N N . LEU A 1 85 ? 6.889 35.430 -18.772 1.00 59.31 85 LEU A N 1
ATOM 687 C CA . LEU A 1 85 ? 8.207 35.976 -18.434 1.00 59.31 85 LEU A CA 1
ATOM 688 C C . LEU A 1 85 ? 8.477 37.333 -19.117 1.00 59.31 85 LEU A C 1
ATOM 690 O O . LEU A 1 85 ? 9.263 38.119 -18.607 1.00 59.31 85 LEU A O 1
ATOM 694 N N . PHE A 1 86 ? 7.805 37.636 -20.235 1.00 60.25 86 PHE A N 1
ATOM 695 C CA . PHE A 1 86 ? 7.990 38.889 -20.989 1.00 60.25 86 PHE A CA 1
ATOM 696 C C . PHE A 1 86 ? 7.016 40.023 -20.615 1.00 60.25 86 PHE A C 1
ATOM 698 O O . PHE A 1 86 ? 7.132 41.115 -21.163 1.00 60.25 86 PHE A O 1
ATOM 705 N N . PHE A 1 87 ? 6.065 39.793 -19.701 1.00 60.12 87 PHE A N 1
ATOM 706 C CA . PHE A 1 87 ? 5.055 40.794 -19.306 1.00 60.12 87 PHE A CA 1
ATOM 707 C C . PHE A 1 87 ? 5.117 41.225 -17.835 1.00 60.12 87 PHE A C 1
ATOM 709 O O . PHE A 1 87 ? 4.303 42.046 -17.411 1.00 60.12 87 PHE A O 1
ATOM 716 N N . SER A 1 88 ? 6.067 40.724 -17.043 1.00 59.81 88 SER A N 1
ATOM 717 C CA . SER A 1 88 ? 6.359 41.341 -15.750 1.00 59.81 88 SER A CA 1
ATOM 718 C C . SER A 1 88 ? 7.265 42.562 -15.964 1.00 59.81 88 SER A C 1
ATOM 720 O O . SER A 1 88 ? 8.185 42.503 -16.785 1.00 59.81 88 SER A O 1
ATOM 722 N N . PRO A 1 89 ? 7.049 43.684 -15.254 1.00 56.97 89 PRO A N 1
ATOM 723 C CA . PRO A 1 89 ? 8.036 44.750 -15.217 1.00 56.97 89 PRO A CA 1
ATOM 724 C C . PRO A 1 89 ? 9.266 44.200 -14.488 1.00 56.97 89 PRO A C 1
ATOM 726 O O . PRO A 1 89 ? 9.298 44.151 -13.258 1.00 56.97 89 PRO A O 1
ATOM 729 N N . LEU A 1 90 ? 10.265 43.722 -15.238 1.00 57.97 90 LEU A N 1
ATOM 730 C CA . LEU A 1 90 ? 11.553 43.370 -14.652 1.00 57.97 90 LEU A CA 1
ATOM 731 C C . LEU A 1 90 ? 12.071 44.604 -13.897 1.00 57.97 90 LEU A C 1
ATOM 733 O O . LEU A 1 90 ? 12.130 45.690 -14.484 1.00 57.97 90 LEU A O 1
ATOM 737 N N . PRO A 1 91 ? 12.477 44.483 -12.621 1.00 59.88 91 PRO A N 1
ATOM 738 C CA . PRO A 1 91 ? 13.150 45.578 -11.954 1.00 59.88 91 PRO A CA 1
ATOM 739 C C . PRO A 1 91 ? 14.477 45.773 -12.686 1.00 59.88 91 PRO A C 1
ATOM 741 O O . PRO A 1 91 ? 15.368 44.925 -12.597 1.00 59.88 91 PRO A O 1
ATOM 744 N N . PHE A 1 92 ? 14.605 46.878 -13.424 1.00 61.22 92 PHE A N 1
ATOM 745 C CA . PHE A 1 92 ? 15.819 47.284 -14.143 1.00 61.22 92 PHE A CA 1
ATOM 746 C C . PHE A 1 92 ? 17.090 47.161 -13.280 1.00 61.22 92 PHE A C 1
ATOM 748 O O . PHE A 1 92 ? 18.173 46.913 -13.802 1.00 61.22 92 PHE A O 1
ATOM 755 N N . ALA A 1 93 ? 16.945 47.229 -11.953 1.00 65.62 93 ALA A N 1
ATOM 756 C CA . ALA A 1 93 ? 17.994 46.953 -10.978 1.00 65.62 93 ALA A CA 1
ATOM 757 C C . ALA A 1 93 ? 18.681 45.583 -11.158 1.00 65.62 93 ALA A C 1
ATOM 759 O O . ALA A 1 93 ? 19.896 45.498 -11.020 1.00 65.62 93 ALA A O 1
ATOM 760 N N . SER A 1 94 ? 17.942 44.522 -11.502 1.00 67.19 94 SER A N 1
ATOM 761 C CA . SER A 1 94 ? 18.508 43.176 -11.702 1.00 67.19 94 SER A CA 1
ATOM 762 C C . SER A 1 94 ? 19.379 43.093 -12.958 1.00 67.19 94 SER A C 1
ATOM 764 O O . SER A 1 94 ? 20.480 42.553 -12.909 1.00 67.19 94 SER A O 1
ATOM 766 N N . VAL A 1 95 ? 18.935 43.707 -14.059 1.00 74.56 95 VAL A N 1
ATOM 767 C CA . VAL A 1 95 ? 19.691 43.767 -15.319 1.00 74.56 95 VAL A CA 1
ATOM 768 C C . VAL A 1 95 ? 20.954 44.607 -15.143 1.00 74.56 95 VAL A C 1
ATOM 770 O O . VAL A 1 95 ? 22.021 44.199 -15.590 1.00 74.56 95 VAL A O 1
ATOM 773 N N . VAL A 1 96 ? 20.867 45.734 -14.428 1.00 80.00 96 VAL A N 1
ATOM 774 C CA . VAL A 1 96 ? 22.037 46.565 -14.101 1.00 80.00 96 VAL A CA 1
ATOM 775 C C . VAL A 1 96 ? 23.010 45.811 -13.194 1.00 80.00 96 VAL A C 1
ATOM 777 O O . VAL A 1 96 ? 24.212 45.880 -13.427 1.00 80.00 96 VAL A O 1
ATOM 780 N N . MET A 1 97 ? 22.526 45.045 -12.211 1.00 80.69 97 MET A N 1
ATOM 781 C CA . MET A 1 97 ? 23.398 44.261 -11.331 1.00 80.69 97 MET A CA 1
ATOM 782 C C . MET A 1 97 ? 24.094 43.115 -12.084 1.00 80.69 97 MET A C 1
ATOM 784 O O . MET A 1 97 ? 25.289 42.907 -11.893 1.00 80.69 97 MET A O 1
ATOM 788 N N . ILE A 1 98 ? 23.393 42.421 -12.989 1.00 84.38 98 ILE A N 1
ATOM 789 C CA . ILE A 1 98 ? 23.981 41.379 -13.850 1.00 84.38 98 ILE A CA 1
ATOM 790 C C . ILE A 1 98 ? 24.996 41.986 -14.827 1.00 84.38 98 ILE A C 1
ATOM 792 O O . ILE A 1 98 ? 26.084 41.439 -14.994 1.00 84.38 98 ILE A O 1
ATOM 796 N N . LEU A 1 99 ? 24.690 43.141 -15.430 1.00 84.94 99 LEU A N 1
ATOM 797 C CA . LEU A 1 99 ? 25.625 43.853 -16.303 1.00 84.94 99 LEU A CA 1
ATOM 798 C C . LEU A 1 99 ? 26.873 44.298 -15.525 1.00 84.94 99 LEU A C 1
ATOM 800 O O . LEU A 1 99 ? 27.992 44.139 -16.007 1.00 84.94 99 LEU A O 1
ATOM 804 N N . MET A 1 100 ? 26.698 44.797 -14.298 1.00 83.31 100 MET A N 1
ATOM 805 C CA . MET A 1 100 ? 27.810 45.195 -13.439 1.00 83.31 100 MET A CA 1
ATOM 806 C C . MET A 1 100 ? 28.658 43.987 -13.016 1.00 83.31 100 MET A C 1
ATOM 808 O O . MET A 1 100 ? 29.883 44.073 -13.029 1.00 83.31 100 MET A O 1
ATOM 812 N N . LEU A 1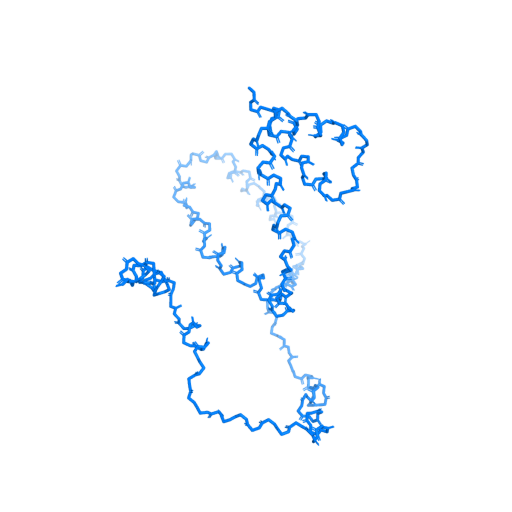 101 ? 28.032 42.843 -12.716 1.00 83.69 101 LEU A N 1
ATOM 813 C CA . LEU A 1 101 ? 28.729 41.585 -12.437 1.00 83.69 101 LEU A CA 1
ATOM 814 C C . LEU A 1 101 ? 29.494 41.060 -13.656 1.00 83.69 101 LEU A C 1
ATOM 816 O O . LEU A 1 101 ? 30.600 40.559 -13.488 1.00 83.69 101 LEU A O 1
ATOM 820 N N . LEU A 1 102 ? 28.963 41.208 -14.873 1.00 83.44 102 LEU A N 1
ATOM 821 C CA . LEU A 1 102 ? 29.670 40.842 -16.105 1.00 83.44 102 LEU A CA 1
ATOM 822 C C . LEU A 1 102 ? 30.875 41.748 -16.371 1.00 83.44 102 LEU A C 1
ATOM 824 O O . LEU A 1 102 ? 31.938 41.248 -16.729 1.00 83.44 102 LEU A O 1
ATOM 828 N N . ILE A 1 103 ? 30.747 43.057 -16.142 1.00 81.81 103 ILE A N 1
ATOM 829 C CA . ILE A 1 103 ? 31.871 43.999 -16.257 1.00 81.81 103 ILE A CA 1
ATOM 830 C C . ILE A 1 103 ? 32.944 43.668 -15.208 1.00 81.81 103 ILE A C 1
ATOM 832 O O . ILE A 1 103 ? 34.125 43.565 -15.541 1.00 81.81 103 ILE A O 1
ATOM 836 N N . LEU A 1 104 ? 32.545 43.416 -13.957 1.00 77.25 104 LEU A N 1
ATOM 837 C CA . LEU A 1 104 ? 33.463 42.995 -12.893 1.00 77.25 104 LEU A CA 1
ATOM 838 C C . LEU A 1 104 ? 34.106 41.632 -13.199 1.00 77.25 104 LEU A C 1
ATOM 840 O O . LEU A 1 104 ? 35.305 41.460 -12.984 1.00 77.25 104 LEU A O 1
ATOM 844 N N . SER A 1 105 ? 33.356 40.684 -13.765 1.00 70.94 105 SER A N 1
ATOM 845 C CA . SER A 1 105 ? 33.866 39.376 -14.190 1.00 70.94 105 SER A CA 1
ATOM 846 C C . SER A 1 105 ? 34.895 39.503 -15.316 1.00 70.94 105 SER A C 1
ATOM 848 O O . SER A 1 105 ? 35.976 38.927 -15.206 1.00 70.94 105 SER A O 1
ATOM 850 N N . GLN A 1 106 ? 34.646 40.331 -16.337 1.00 71.62 106 GLN A N 1
ATOM 851 C CA . GLN A 1 106 ? 35.618 40.567 -17.411 1.00 71.62 106 GLN A CA 1
ATOM 852 C C . GLN A 1 106 ? 36.909 41.219 -16.904 1.00 71.62 106 GLN A C 1
ATOM 854 O O . GLN A 1 106 ? 37.991 40.870 -17.371 1.00 71.62 106 GLN A O 1
ATOM 859 N N . THR A 1 107 ? 36.834 42.112 -15.910 1.00 63.84 107 THR A N 1
ATOM 860 C CA . THR A 1 107 ? 38.055 42.681 -15.306 1.00 63.84 107 THR A CA 1
ATOM 861 C C . THR A 1 107 ? 38.852 41.666 -14.482 1.00 63.84 107 THR A C 1
ATOM 863 O O . THR A 1 107 ? 40.064 41.813 -14.338 1.00 63.84 107 THR A O 1
ATOM 866 N N . ARG A 1 108 ? 38.198 40.613 -13.976 1.00 56.59 108 ARG A N 1
ATOM 867 C CA . ARG A 1 108 ? 38.823 39.554 -13.172 1.00 56.59 108 ARG A CA 1
ATOM 868 C C . ARG A 1 108 ? 39.305 38.369 -14.019 1.00 56.59 108 ARG A C 1
ATOM 870 O O . ARG A 1 108 ? 40.243 37.683 -13.621 1.00 56.59 108 ARG A O 1
ATOM 877 N N . ASN A 1 109 ? 38.722 38.155 -15.197 1.00 52.41 109 ASN A N 1
ATOM 878 C CA . ASN A 1 109 ? 39.008 37.016 -16.063 1.00 52.41 109 ASN A CA 1
ATOM 879 C C . ASN A 1 109 ? 40.067 37.330 -17.134 1.00 52.41 109 ASN A C 1
ATOM 881 O O . ASN A 1 109 ? 39.833 37.192 -18.331 1.00 52.41 109 ASN A O 1
ATOM 885 N N . LYS A 1 110 ? 41.249 37.775 -16.695 1.00 53.56 110 LYS A N 1
ATOM 886 C CA . LYS A 1 110 ? 42.468 37.716 -17.523 1.00 53.56 110 LYS A CA 1
ATOM 887 C C . LYS A 1 110 ? 43.392 36.559 -17.133 1.00 53.56 110 LYS A C 1
ATOM 889 O O . LYS A 1 110 ? 44.445 36.420 -17.733 1.00 53.56 110 LYS A O 1
ATOM 894 N N . ASN A 1 111 ? 43.001 35.751 -16.143 1.00 57.31 111 ASN A N 1
ATOM 895 C CA . ASN A 1 111 ? 43.749 34.592 -15.656 1.00 57.31 111 ASN A CA 1
ATOM 896 C C . ASN A 1 111 ? 42.804 33.571 -14.999 1.00 57.31 111 ASN A C 1
ATOM 898 O O . ASN A 1 111 ? 42.837 33.425 -13.783 1.00 57.31 111 ASN A O 1
ATOM 902 N N . ILE A 1 112 ? 41.957 32.878 -15.758 1.00 55.75 112 ILE A N 1
ATOM 903 C CA . ILE A 1 112 ? 41.479 31.543 -15.373 1.00 55.75 112 ILE A CA 1
ATOM 904 C C . ILE A 1 112 ? 41.413 30.718 -16.662 1.00 55.75 112 ILE A C 1
ATOM 906 O O . ILE A 1 112 ? 40.657 31.038 -17.575 1.00 55.75 112 ILE A O 1
ATOM 910 N N . ASN A 1 113 ? 42.258 29.690 -16.736 1.00 52.66 113 ASN A N 1
ATOM 911 C CA . ASN A 1 113 ? 42.174 28.644 -17.746 1.00 52.66 113 ASN A CA 1
ATOM 912 C C . ASN A 1 113 ? 40.835 27.914 -17.586 1.00 52.66 113 ASN A C 1
ATOM 914 O O . ASN A 1 113 ? 40.442 27.592 -16.465 1.00 52.66 113 ASN A O 1
ATOM 918 N N . GLU A 1 114 ? 40.149 27.678 -18.701 1.00 48.88 114 GLU A N 1
ATOM 919 C CA . GLU A 1 114 ? 38.915 26.899 -18.771 1.00 48.88 114 GLU A CA 1
ATOM 920 C C . GLU A 1 114 ? 39.167 25.472 -18.268 1.00 48.88 114 GLU A C 1
ATOM 922 O O . GLU A 1 114 ? 39.735 24.638 -18.971 1.00 48.88 114 GLU A O 1
ATOM 927 N N . GLU A 1 115 ? 38.729 25.169 -17.047 1.00 53.66 115 GLU A N 1
ATOM 928 C CA . GLU A 1 115 ? 38.424 23.790 -16.687 1.00 53.66 115 GLU A CA 1
ATOM 929 C C . GLU A 1 115 ? 37.053 23.457 -17.268 1.00 53.66 115 GLU A C 1
ATOM 931 O O . GLU A 1 115 ? 36.000 23.834 -16.753 1.00 53.66 115 GLU A O 1
ATOM 936 N N . THR A 1 116 ? 37.106 22.786 -18.413 1.00 54.44 116 THR A N 1
ATOM 937 C CA . THR A 1 116 ? 35.988 22.141 -19.088 1.00 54.44 116 THR A CA 1
ATOM 938 C C . THR A 1 116 ? 35.255 21.246 -18.091 1.00 54.44 116 THR A C 1
ATOM 940 O O . THR A 1 116 ? 35.761 20.204 -17.675 1.00 54.44 116 THR A O 1
ATOM 943 N N . PHE A 1 117 ? 34.060 21.664 -17.682 1.00 54.09 117 PHE A N 1
ATOM 944 C CA . PHE A 1 117 ? 33.150 20.827 -16.916 1.00 54.09 117 PHE A CA 1
ATOM 945 C C . PHE A 1 117 ? 32.700 19.670 -17.814 1.00 54.09 117 PHE A C 1
ATOM 947 O O . PHE A 1 117 ? 31.850 19.838 -18.688 1.00 54.09 117 PHE A O 1
ATOM 954 N N . ASN A 1 118 ? 33.312 18.504 -17.621 1.00 54.81 118 ASN A N 1
ATOM 955 C CA . ASN A 1 118 ? 32.851 17.259 -18.215 1.00 54.81 118 ASN A CA 1
ATOM 956 C C . ASN A 1 118 ? 31.635 16.786 -17.422 1.00 54.81 118 ASN A C 1
ATOM 958 O O . ASN A 1 118 ? 31.764 16.312 -16.295 1.00 54.81 118 ASN A O 1
ATOM 962 N N . ASP A 1 119 ? 30.456 16.958 -18.011 1.00 54.81 119 ASP A N 1
ATOM 963 C CA . ASP A 1 119 ? 29.207 16.437 -17.474 1.00 54.81 119 ASP A CA 1
ATOM 964 C C . ASP A 1 119 ? 29.258 14.892 -17.469 1.00 54.81 119 ASP A C 1
ATOM 966 O O . ASP A 1 119 ? 29.318 14.289 -18.550 1.00 54.81 119 ASP A O 1
ATOM 970 N N . PRO A 1 120 ? 29.238 14.233 -16.290 1.00 59.22 120 PRO A N 1
ATOM 971 C CA . PRO A 1 120 ? 29.359 12.778 -16.161 1.00 59.22 120 PRO A CA 1
ATOM 972 C C . PRO A 1 120 ? 28.139 12.010 -16.693 1.00 59.22 120 PRO A C 1
ATOM 974 O O . PRO A 1 120 ? 28.145 10.781 -16.688 1.00 59.22 120 PRO A O 1
ATOM 977 N N . LEU A 1 121 ? 27.090 12.715 -17.128 1.00 56.34 121 LEU A N 1
ATOM 978 C CA . LEU A 1 121 ? 25.881 12.131 -17.711 1.00 56.34 121 LEU A CA 1
ATOM 979 C C . LEU A 1 121 ? 25.668 12.531 -19.174 1.00 56.34 121 LEU A C 1
ATOM 981 O O . LEU A 1 121 ? 24.681 12.110 -19.784 1.00 56.34 121 LEU A O 1
ATOM 985 N N . SER A 1 122 ? 26.581 13.311 -19.761 1.00 57.44 122 SER A N 1
ATOM 986 C CA . SER A 1 122 ? 26.600 13.450 -21.214 1.00 57.44 122 SER A CA 1
ATOM 987 C C . SER A 1 122 ? 26.971 12.095 -21.809 1.00 57.44 122 SER A C 1
ATOM 989 O O . SER A 1 122 ? 27.900 11.443 -21.336 1.00 57.44 122 SER A O 1
ATOM 991 N N . ALA A 1 123 ? 26.199 11.634 -22.795 1.00 55.44 123 ALA A N 1
ATOM 992 C CA . ALA A 1 123 ? 26.486 10.408 -23.523 1.00 55.44 123 ALA A CA 1
ATOM 993 C C . ALA A 1 123 ? 27.827 10.579 -24.249 1.00 55.44 123 ALA A C 1
ATOM 995 O O . ALA A 1 123 ? 27.877 11.006 -25.402 1.00 55.44 123 ALA A O 1
ATOM 996 N N . SER A 1 124 ? 28.925 10.302 -23.549 1.00 49.59 124 SER A N 1
ATOM 997 C CA . SER A 1 124 ? 30.199 10.060 -24.185 1.00 49.59 124 SER A CA 1
ATOM 998 C C . SER A 1 124 ? 29.988 8.859 -25.093 1.00 49.59 124 SER A C 1
ATOM 1000 O O . SER A 1 124 ? 29.380 7.857 -24.708 1.00 49.59 124 SER A O 1
ATOM 1002 N N . ASN A 1 125 ? 30.425 9.002 -26.340 1.00 53.09 125 ASN A N 1
ATOM 1003 C CA . ASN A 1 125 ? 30.530 7.883 -27.256 1.00 53.09 125 ASN A CA 1
ATOM 1004 C C . ASN A 1 125 ? 31.375 6.828 -26.535 1.00 53.09 125 ASN A C 1
ATOM 1006 O O . ASN A 1 125 ? 32.572 7.038 -26.344 1.00 53.09 125 ASN A O 1
ATOM 1010 N N . MET A 1 126 ? 30.733 5.769 -26.036 1.00 54.66 126 MET A N 1
ATOM 1011 C CA . MET A 1 126 ? 31.446 4.643 -25.455 1.00 54.66 126 MET A CA 1
ATOM 1012 C C . MET A 1 126 ? 32.322 4.081 -26.567 1.00 54.66 126 MET A C 1
ATOM 1014 O O . MET A 1 126 ? 31.822 3.662 -27.611 1.00 54.66 126 MET A O 1
ATOM 1018 N N . ASP A 1 127 ? 33.630 4.170 -26.369 1.00 56.75 127 ASP A N 1
ATOM 1019 C CA . ASP A 1 127 ? 34.600 3.603 -27.283 1.00 56.75 127 ASP A CA 1
ATOM 1020 C C . ASP A 1 127 ? 34.629 2.091 -27.049 1.00 56.75 127 ASP A C 1
ATOM 1022 O O . ASP A 1 127 ? 35.198 1.601 -26.077 1.00 56.75 127 ASP A O 1
ATOM 1026 N N . TYR A 1 128 ? 33.925 1.360 -27.909 1.00 62.81 128 TYR A N 1
ATOM 1027 C CA . TYR A 1 128 ? 33.850 -0.100 -27.872 1.00 62.81 128 TYR A CA 1
ATOM 1028 C C . TYR A 1 128 ? 35.045 -0.767 -28.570 1.00 62.81 128 TYR A C 1
ATOM 1030 O O . TYR A 1 128 ? 35.032 -1.979 -28.764 1.00 62.81 128 TYR A O 1
ATOM 1038 N N . SER A 1 129 ? 36.070 0.001 -28.956 1.00 70.81 129 SER A N 1
ATOM 1039 C CA . SER A 1 129 ? 37.225 -0.507 -29.708 1.00 70.81 129 SER A CA 1
ATOM 1040 C C . SER A 1 129 ? 38.118 -1.465 -28.908 1.00 70.81 129 SER A C 1
ATOM 1042 O O . SER A 1 129 ? 38.897 -2.191 -29.518 1.00 70.81 129 SER A O 1
ATOM 1044 N N . ASP A 1 130 ? 37.975 -1.500 -27.577 1.00 65.25 130 ASP A N 1
ATOM 1045 C CA . ASP A 1 130 ? 38.702 -2.408 -26.675 1.00 65.25 130 ASP A CA 1
ATOM 1046 C C . ASP A 1 130 ? 37.878 -3.633 -26.229 1.00 65.25 130 ASP A C 1
ATOM 1048 O O . ASP A 1 130 ? 38.368 -4.445 -25.446 1.00 65.25 130 ASP A O 1
ATOM 1052 N N . LEU A 1 131 ? 36.635 -3.803 -26.704 1.00 60.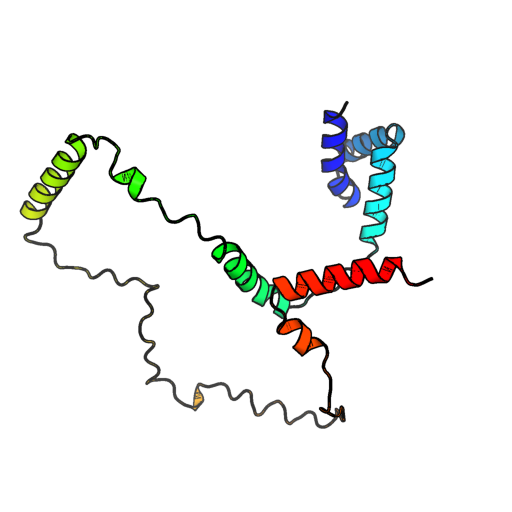91 131 LEU A N 1
ATOM 1053 C CA . LEU A 1 131 ? 35.881 -5.030 -26.435 1.00 60.91 131 LEU A CA 1
ATOM 1054 C C . LEU A 1 131 ? 36.335 -6.132 -27.393 1.00 60.91 131 LEU A C 1
ATOM 1056 O O . LEU A 1 131 ? 35.991 -6.123 -28.577 1.00 60.91 131 LEU A O 1
ATOM 1060 N N . ASN A 1 132 ? 37.096 -7.090 -26.871 1.00 67.50 132 ASN A N 1
ATOM 1061 C CA . ASN A 1 132 ? 37.449 -8.296 -27.603 1.00 67.50 132 ASN A CA 1
ATOM 1062 C C . ASN A 1 132 ? 36.277 -9.295 -27.556 1.00 67.50 132 ASN A C 1
ATOM 1064 O O . ASN A 1 132 ? 35.483 -9.305 -26.615 1.00 67.50 132 ASN A O 1
ATOM 1068 N N . GLU A 1 133 ? 36.159 -10.163 -28.562 1.00 62.12 133 GLU A N 1
ATOM 1069 C CA . GLU A 1 133 ? 35.046 -11.127 -28.694 1.00 62.12 133 GLU A CA 1
ATOM 1070 C C . GLU A 1 133 ? 34.974 -12.127 -27.514 1.00 62.12 133 GLU A C 1
ATOM 1072 O O . GLU A 1 133 ? 33.942 -12.740 -27.253 1.00 62.12 133 GLU A O 1
ATOM 1077 N N . GLU A 1 134 ? 36.063 -12.227 -26.751 1.00 64.44 134 GLU A N 1
ATOM 1078 C CA . GLU A 1 134 ? 36.234 -13.046 -25.547 1.00 64.44 134 GLU A CA 1
ATOM 1079 C C . GLU A 1 134 ? 35.549 -12.458 -24.296 1.00 64.44 134 GLU A C 1
ATOM 1081 O O . GLU A 1 134 ? 35.203 -13.208 -23.382 1.00 64.44 134 GLU A O 1
ATOM 1086 N N . ASP A 1 135 ? 35.316 -11.140 -24.261 1.00 55.75 135 ASP A N 1
ATOM 1087 C CA . ASP A 1 135 ? 34.689 -10.433 -23.131 1.00 55.75 135 ASP A CA 1
ATOM 1088 C C . ASP A 1 135 ? 33.157 -10.391 -23.235 1.00 55.75 135 ASP A C 1
ATOM 1090 O O . ASP A 1 135 ? 32.462 -9.935 -22.322 1.00 55.75 135 ASP A O 1
ATOM 1094 N N . ILE A 1 136 ? 32.607 -10.887 -24.346 1.00 57.41 136 ILE A N 1
ATOM 1095 C CA . ILE A 1 136 ? 31.172 -11.073 -24.528 1.00 57.41 136 ILE A CA 1
ATOM 1096 C C . ILE A 1 136 ? 30.818 -12.430 -23.907 1.00 57.41 136 ILE A C 1
ATOM 1098 O O . ILE A 1 136 ? 31.193 -13.466 -24.461 1.00 57.41 136 ILE A O 1
ATOM 1102 N N . PRO A 1 137 ? 30.084 -12.490 -22.777 1.00 53.31 137 PRO A N 1
ATOM 1103 C CA . PRO A 1 137 ? 29.658 -13.766 -22.230 1.00 53.31 137 PRO A CA 1
ATOM 1104 C C . PRO A 1 137 ? 28.756 -14.460 -23.254 1.00 53.31 137 PRO A C 1
ATOM 1106 O O . PRO A 1 137 ? 27.621 -14.042 -23.495 1.00 53.31 137 PRO A O 1
ATOM 1109 N N . LEU A 1 138 ? 29.279 -15.523 -23.869 1.00 50.81 138 LEU A N 1
ATOM 1110 C CA . LEU A 1 138 ? 28.557 -16.433 -24.753 1.00 50.81 138 LEU A CA 1
ATOM 1111 C C . LEU A 1 138 ? 27.414 -17.098 -23.973 1.00 50.81 138 LEU A C 1
ATOM 1113 O O . LEU A 1 138 ? 27.529 -18.220 -23.487 1.00 50.81 138 LEU A O 1
ATOM 1117 N N . PHE A 1 139 ? 26.269 -16.425 -23.889 1.00 50.09 139 PHE A N 1
ATOM 1118 C CA . PHE A 1 139 ? 25.037 -16.968 -23.311 1.00 50.09 139 PHE A CA 1
ATOM 1119 C C . PHE A 1 139 ? 24.375 -18.051 -24.183 1.00 50.09 139 PHE A C 1
ATOM 1121 O O . PHE A 1 139 ? 23.272 -18.494 -23.882 1.00 50.09 139 PHE A O 1
ATOM 1128 N N . VAL A 1 140 ? 25.034 -18.507 -25.253 1.00 48.94 140 VAL A N 1
ATOM 1129 C CA . VAL A 1 140 ? 24.444 -19.429 -26.236 1.00 48.94 140 VAL A CA 1
ATOM 1130 C C . VAL A 1 140 ? 24.837 -20.896 -25.997 1.00 48.94 140 VAL A C 1
ATOM 1132 O O . VAL A 1 140 ? 24.149 -21.786 -26.480 1.00 48.94 140 VAL A O 1
ATOM 1135 N N . ASN A 1 141 ? 25.858 -21.193 -25.181 1.00 46.53 141 ASN A N 1
ATOM 1136 C CA . ASN A 1 141 ? 26.376 -22.571 -25.077 1.00 46.53 141 ASN A CA 1
ATOM 1137 C C . ASN A 1 141 ? 26.001 -23.346 -23.802 1.00 46.53 141 ASN A C 1
ATOM 1139 O O . ASN A 1 141 ? 26.283 -24.538 -23.735 1.00 46.53 141 ASN A O 1
ATOM 1143 N N . ASN A 1 142 ? 25.310 -22.738 -22.831 1.00 45.00 142 ASN A N 1
ATOM 1144 C CA . ASN A 1 142 ? 24.839 -23.450 -21.628 1.00 45.00 142 ASN A CA 1
ATOM 1145 C C . ASN A 1 142 ? 23.351 -23.841 -21.667 1.00 45.00 142 ASN A C 1
ATOM 1147 O O . ASN A 1 142 ? 22.823 -24.312 -20.665 1.00 45.00 142 ASN A O 1
ATOM 1151 N N . LEU A 1 143 ? 22.680 -23.699 -22.816 1.00 44.56 143 LEU A N 1
ATOM 1152 C CA . LEU A 1 143 ? 21.304 -24.179 -23.012 1.00 44.56 143 LEU A CA 1
ATOM 1153 C C . LEU A 1 143 ? 21.233 -25.545 -23.731 1.00 44.56 143 LEU A C 1
ATOM 1155 O O . LEU A 1 143 ? 20.147 -26.014 -24.051 1.00 44.56 143 LEU A O 1
ATOM 1159 N N . LEU A 1 144 ? 22.383 -26.185 -23.984 1.00 44.47 144 LEU A N 1
ATOM 1160 C CA . LEU A 1 144 ? 22.509 -27.472 -24.689 1.00 44.47 144 LEU A CA 1
ATOM 1161 C C . LEU A 1 144 ? 23.062 -28.602 -23.802 1.00 44.47 144 LEU A C 1
ATOM 1163 O O . LEU A 1 144 ? 23.767 -29.487 -24.280 1.00 44.47 144 LEU A O 1
ATOM 1167 N N . LEU A 1 145 ? 22.757 -28.584 -22.502 1.00 46.69 145 LEU A N 1
ATOM 1168 C CA . LEU A 1 145 ? 23.086 -29.704 -21.612 1.00 46.69 145 LEU A CA 1
ATOM 1169 C C . LEU A 1 145 ? 21.980 -30.023 -20.602 1.00 46.69 145 LEU A C 1
ATOM 1171 O O . LEU A 1 145 ? 22.254 -30.424 -19.476 1.00 46.69 145 LEU A O 1
ATOM 1175 N N . ASP A 1 146 ? 20.730 -29.878 -21.035 1.00 40.94 146 ASP A N 1
ATOM 1176 C CA . ASP A 1 146 ? 19.606 -30.557 -20.391 1.00 40.94 146 ASP A CA 1
ATOM 1177 C C . ASP A 1 146 ? 18.683 -31.141 -21.473 1.00 40.94 146 ASP A C 1
ATOM 1179 O O . ASP A 1 146 ? 17.585 -30.663 -21.759 1.00 40.94 146 ASP A O 1
ATOM 1183 N N . GLU A 1 147 ? 19.195 -32.173 -22.153 1.00 45.47 147 GLU A N 1
ATOM 1184 C CA . GLU A 1 147 ? 18.411 -33.083 -22.992 1.00 45.47 147 GLU A CA 1
ATOM 1185 C C . GLU A 1 147 ? 17.447 -33.895 -22.108 1.00 45.47 147 GLU A C 1
ATOM 1187 O O . GLU A 1 147 ? 17.650 -35.088 -21.893 1.00 45.47 147 GLU A O 1
ATOM 1192 N N . ASN A 1 148 ? 16.399 -33.272 -21.555 1.00 44.00 148 ASN A N 1
ATOM 1193 C CA . ASN A 1 148 ? 15.251 -34.041 -21.061 1.00 44.00 148 ASN A CA 1
ATOM 1194 C C . ASN A 1 148 ? 13.907 -33.304 -20.952 1.00 44.00 148 ASN A C 1
ATOM 1196 O O . ASN A 1 148 ? 12.980 -33.819 -20.330 1.00 44.00 148 ASN A O 1
ATOM 1200 N N . TYR A 1 149 ? 13.747 -32.140 -21.582 1.00 36.22 149 TYR A N 1
ATOM 1201 C CA . TYR A 1 149 ? 12.420 -31.552 -21.773 1.00 36.22 149 TYR A CA 1
ATOM 1202 C C . TYR A 1 149 ? 12.003 -31.671 -23.232 1.00 36.22 149 TYR A C 1
ATOM 1204 O O . TYR A 1 149 ? 12.159 -30.763 -24.043 1.00 36.22 149 TYR A O 1
ATOM 1212 N N . SER A 1 150 ? 11.422 -32.823 -23.561 1.00 44.31 150 SER A N 1
ATOM 1213 C CA . SER A 1 150 ? 10.512 -32.941 -24.692 1.00 44.31 150 SER A CA 1
ATOM 1214 C C . SER A 1 150 ? 9.237 -32.145 -24.384 1.00 44.31 150 SER A C 1
ATOM 1216 O O . SER A 1 150 ? 8.236 -32.719 -23.957 1.00 44.31 150 SER A O 1
ATOM 1218 N N . LEU A 1 151 ? 9.268 -30.825 -24.578 1.00 40.00 151 LEU A N 1
ATOM 1219 C CA . LEU A 1 151 ? 8.049 -30.037 -24.737 1.00 40.00 151 LEU A CA 1
ATOM 1220 C C . LEU A 1 151 ? 7.880 -29.739 -26.225 1.00 40.00 151 LEU A C 1
ATOM 1222 O O . LEU A 1 151 ? 8.325 -28.725 -26.757 1.00 40.00 151 LEU A O 1
ATOM 1226 N N . HIS A 1 152 ? 7.269 -30.705 -26.899 1.00 44.97 152 HIS A N 1
ATOM 1227 C CA . HIS A 1 152 ? 6.665 -30.520 -28.205 1.00 44.97 152 HIS A CA 1
ATOM 1228 C C . HIS A 1 152 ? 5.412 -29.662 -27.991 1.00 44.97 152 HIS A C 1
ATOM 1230 O O . HIS A 1 152 ? 4.313 -30.189 -27.862 1.00 44.97 152 HIS A O 1
ATOM 1236 N N . GLU A 1 153 ? 5.578 -28.347 -27.877 1.00 44.41 153 GLU A N 1
ATOM 1237 C CA . GLU A 1 153 ? 4.467 -27.418 -28.056 1.00 44.41 153 GLU A CA 1
ATOM 1238 C C . GLU A 1 153 ? 4.644 -26.736 -29.402 1.00 44.41 153 GLU A C 1
ATOM 1240 O O . GLU A 1 153 ? 5.561 -25.948 -29.636 1.00 44.41 153 GLU A O 1
ATOM 1245 N N . ASP A 1 154 ? 3.767 -27.146 -30.310 1.00 41.28 154 ASP A N 1
ATOM 1246 C CA . ASP A 1 154 ? 3.609 -26.597 -31.637 1.00 41.28 154 ASP A CA 1
ATOM 1247 C C . ASP A 1 154 ? 3.461 -25.076 -31.547 1.00 41.28 154 ASP A C 1
ATOM 1249 O O . ASP A 1 154 ? 2.433 -24.535 -31.134 1.00 41.28 154 ASP A O 1
ATOM 1253 N N . ILE A 1 155 ? 4.504 -24.371 -31.981 1.00 47.81 155 ILE A N 1
ATOM 1254 C CA . ILE A 1 155 ? 4.459 -22.953 -32.327 1.00 47.81 155 ILE A CA 1
ATOM 1255 C C . ILE A 1 155 ? 3.632 -22.845 -33.616 1.00 47.81 155 ILE A C 1
ATOM 1257 O O . ILE A 1 155 ? 4.150 -22.645 -34.713 1.00 47.81 155 ILE A O 1
ATOM 1261 N N . SER A 1 156 ? 2.322 -23.036 -33.502 1.00 49.09 156 SER A N 1
ATOM 1262 C CA . SER A 1 156 ? 1.374 -22.750 -34.569 1.00 49.09 156 SER A CA 1
ATOM 1263 C C . SER A 1 156 ? 0.085 -22.185 -33.986 1.00 49.09 156 SER A C 1
ATOM 1265 O O . SER A 1 156 ? -0.768 -22.920 -33.502 1.00 49.09 156 SER A O 1
ATOM 1267 N N . GLY A 1 157 ? -0.054 -20.865 -34.113 1.00 50.03 157 GLY A N 1
ATOM 1268 C CA . GLY A 1 157 ? -1.345 -20.185 -34.151 1.00 50.03 157 GLY A CA 1
ATOM 1269 C C . GLY A 1 157 ? -1.945 -19.830 -32.794 1.00 50.03 157 GLY A C 1
ATOM 1270 O O . GLY A 1 157 ? -2.472 -20.681 -32.093 1.00 50.03 157 GLY A O 1
ATOM 1271 N N . ASN A 1 158 ? -1.984 -18.524 -32.523 1.00 48.81 158 ASN A N 1
ATOM 1272 C CA . ASN A 1 158 ? -2.885 -17.862 -31.571 1.00 48.81 158 ASN A CA 1
ATOM 1273 C C . ASN A 1 158 ? -2.406 -17.819 -30.111 1.00 48.81 158 ASN A C 1
ATOM 1275 O O . ASN A 1 158 ? -3.099 -18.228 -29.181 1.00 48.81 158 ASN A O 1
ATOM 1279 N N . SER A 1 159 ? -1.245 -17.196 -29.892 1.00 51.41 159 SER A N 1
ATOM 1280 C CA . SER A 1 159 ? -0.950 -16.573 -28.600 1.00 51.41 159 SER A CA 1
ATOM 1281 C C . SER A 1 159 ? -1.791 -15.302 -28.470 1.00 51.41 159 SER A C 1
ATOM 1283 O O . SER A 1 159 ? -1.390 -14.224 -28.904 1.00 51.41 159 SER A O 1
ATOM 1285 N N . TYR A 1 160 ? -2.970 -15.427 -27.857 1.00 52.84 160 TYR A N 1
ATOM 1286 C CA . TYR A 1 160 ? -3.839 -14.298 -27.499 1.00 52.84 160 TYR A CA 1
ATOM 1287 C C . TYR A 1 160 ? -3.070 -13.160 -26.801 1.00 52.84 160 TYR A C 1
ATOM 1289 O O . TYR A 1 160 ? -3.422 -11.992 -26.925 1.00 52.84 160 TYR A O 1
ATOM 1297 N N . HIS A 1 161 ? -1.968 -13.474 -26.116 1.00 53.00 161 HIS A N 1
ATOM 1298 C CA . HIS A 1 161 ? -1.153 -12.506 -25.392 1.00 53.00 161 HIS A CA 1
ATOM 1299 C C . HIS A 1 161 ? -0.413 -11.490 -26.274 1.00 53.00 161 HIS A C 1
ATOM 1301 O O . HIS A 1 161 ? -0.160 -10.383 -25.798 1.00 53.00 161 HIS A O 1
ATOM 1307 N N . SER A 1 162 ? -0.087 -11.802 -27.537 1.00 56.69 162 SER A N 1
ATOM 1308 C CA . SER A 1 162 ? 0.551 -10.807 -28.415 1.00 56.69 162 SER A CA 1
ATOM 1309 C C . SER A 1 162 ? -0.437 -9.770 -28.941 1.00 56.69 162 SER A C 1
ATOM 1311 O O . SER A 1 162 ? -0.059 -8.617 -29.129 1.00 56.69 162 SER A O 1
ATOM 1313 N N . GLU A 1 163 ? -1.698 -10.155 -29.143 1.00 58.09 163 GLU A N 1
ATOM 1314 C CA . GLU A 1 163 ? -2.725 -9.267 -29.700 1.00 58.09 163 GLU A CA 1
ATOM 1315 C C . GLU A 1 163 ? -3.172 -8.204 -28.688 1.00 58.09 163 GLU A C 1
ATOM 1317 O O . GLU A 1 163 ? -3.416 -7.059 -29.063 1.00 58.09 163 GLU A O 1
ATOM 1322 N N . PHE A 1 164 ? -3.167 -8.522 -27.388 1.00 58.72 164 PHE A N 1
ATOM 1323 C CA . PHE A 1 164 ? -3.441 -7.529 -26.341 1.00 58.72 164 PHE A CA 1
ATOM 1324 C C . PHE A 1 164 ? -2.302 -6.523 -26.146 1.00 58.72 164 PHE A C 1
ATOM 1326 O O . PHE A 1 164 ? -2.547 -5.400 -25.715 1.00 58.72 164 PHE A O 1
ATOM 1333 N N . ALA A 1 165 ? -1.061 -6.900 -26.466 1.00 63.38 165 ALA A N 1
ATOM 1334 C CA . ALA A 1 165 ? 0.090 -6.011 -26.322 1.00 63.38 165 ALA A CA 1
ATOM 1335 C C . ALA A 1 165 ? 0.163 -4.933 -27.419 1.00 63.38 165 ALA A C 1
ATOM 1337 O O . ALA A 1 165 ? 0.871 -3.942 -27.242 1.00 63.38 165 ALA A O 1
ATOM 1338 N N . SER A 1 166 ? -0.549 -5.118 -28.536 1.00 66.44 166 SER A N 1
ATOM 1339 C CA . SER A 1 166 ? -0.611 -4.151 -29.639 1.00 66.44 166 SER A CA 1
ATOM 1340 C C . SER A 1 166 ? -1.770 -3.159 -29.558 1.00 66.44 166 SER A C 1
ATOM 1342 O O . SER A 1 166 ? -1.795 -2.231 -30.361 1.00 66.44 166 SER A O 1
ATOM 1344 N N . LEU A 1 167 ? -2.720 -3.340 -28.636 1.00 71.50 167 LEU A N 1
ATOM 1345 C CA . LEU A 1 167 ? -3.874 -2.447 -28.539 1.00 71.50 167 LEU A CA 1
ATOM 1346 C C . LEU A 1 167 ? -3.450 -1.082 -27.994 1.00 71.50 167 LEU A C 1
ATOM 1348 O O . LEU A 1 167 ? -2.848 -0.983 -26.922 1.00 71.50 167 LEU A O 1
ATOM 1352 N N . ASP A 1 168 ? -3.795 -0.028 -28.729 1.00 77.50 168 ASP A N 1
ATOM 1353 C CA . ASP A 1 168 ? -3.649 1.344 -28.247 1.00 77.50 168 ASP A CA 1
ATOM 1354 C C . ASP A 1 168 ? -4.654 1.616 -27.111 1.00 77.50 168 ASP A C 1
ATOM 1356 O O . ASP A 1 168 ? -5.693 0.957 -26.998 1.00 77.50 168 ASP A O 1
ATOM 1360 N N . ALA A 1 169 ? -4.377 2.609 -26.262 1.00 76.88 169 ALA A N 1
ATOM 1361 C CA . ALA A 1 169 ? -5.167 2.896 -25.058 1.00 76.88 169 ALA A CA 1
ATOM 1362 C C . ALA A 1 169 ? -6.667 3.082 -25.358 1.00 76.88 169 ALA A C 1
ATOM 1364 O O . ALA A 1 169 ? -7.526 2.673 -24.577 1.00 76.88 169 ALA A O 1
ATOM 1365 N N . LYS A 1 170 ? -6.983 3.644 -26.529 1.00 79.62 170 LYS A N 1
ATOM 1366 C CA . LYS A 1 170 ? -8.355 3.862 -26.997 1.00 79.62 170 LYS A CA 1
ATOM 1367 C C . LYS A 1 170 ? -9.068 2.571 -27.420 1.00 79.62 170 LYS A C 1
ATOM 1369 O O . LYS A 1 170 ? -10.281 2.455 -27.259 1.00 79.62 170 LYS A O 1
ATOM 1374 N N . GLU A 1 171 ? -8.336 1.607 -27.968 1.00 78.81 171 GLU A N 1
ATOM 1375 C CA . GLU A 1 171 ? -8.887 0.310 -28.376 1.00 78.81 171 GLU A CA 1
ATOM 1376 C C . GLU A 1 171 ? -9.128 -0.586 -27.157 1.00 78.81 171 GLU A C 1
ATOM 1378 O O . GLU A 1 171 ? -10.149 -1.270 -27.088 1.00 78.81 171 GLU A O 1
ATOM 1383 N N . LEU A 1 172 ? -8.251 -0.501 -26.151 1.00 86.25 172 LEU A N 1
ATOM 1384 C CA . LEU A 1 172 ? -8.430 -1.170 -24.862 1.00 86.25 172 LEU A CA 1
ATOM 1385 C C . LEU A 1 172 ? -9.682 -0.665 -24.121 1.00 86.25 172 LEU A C 1
ATOM 1387 O O . LEU A 1 172 ? -10.437 -1.463 -23.566 1.00 86.25 172 LEU A O 1
ATOM 1391 N N . GLU A 1 173 ? -9.927 0.650 -24.137 1.00 83.81 173 GLU A N 1
ATOM 1392 C CA . GLU A 1 173 ? -11.123 1.258 -23.540 1.00 83.81 173 GLU A CA 1
ATOM 1393 C C . GLU A 1 173 ? -12.401 0.785 -24.252 1.00 83.81 173 GLU A C 1
ATOM 1395 O O . GLU A 1 173 ? -13.335 0.318 -23.600 1.00 83.81 173 GLU A O 1
ATOM 1400 N N . SER A 1 174 ? -12.398 0.770 -25.591 1.00 84.75 174 SER A N 1
ATOM 1401 C CA . SER A 1 174 ? -13.519 0.242 -26.380 1.00 84.75 174 SER A CA 1
ATOM 1402 C C . SER A 1 174 ? -13.780 -1.248 -26.128 1.00 84.75 174 SER A C 1
ATOM 1404 O O . SER A 1 174 ? -14.935 -1.676 -26.146 1.00 84.75 174 SER A O 1
ATOM 1406 N N . PHE A 1 175 ? -12.733 -2.049 -25.922 1.00 83.94 175 PHE A N 1
ATOM 1407 C CA . PHE A 1 175 ? -12.861 -3.473 -25.613 1.00 83.94 175 PHE A CA 1
ATOM 1408 C C . PHE A 1 175 ? -13.457 -3.700 -24.217 1.00 83.94 175 PHE A C 1
ATOM 1410 O O . PHE A 1 175 ? -14.343 -4.536 -24.036 1.00 83.94 175 PHE A O 1
ATOM 1417 N N . ASN A 1 176 ? -13.023 -2.911 -23.235 1.00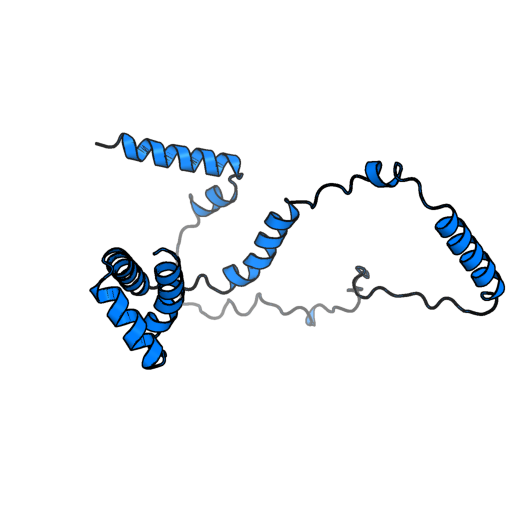 83.50 176 ASN A N 1
ATOM 1418 C CA . ASN A 1 176 ? -13.555 -2.965 -21.878 1.00 83.50 176 ASN A CA 1
ATOM 1419 C C . ASN A 1 176 ? -15.040 -2.554 -21.826 1.00 83.50 176 ASN A C 1
ATOM 1421 O O . ASN A 1 176 ? -15.846 -3.204 -21.157 1.00 83.50 176 ASN A O 1
ATOM 1425 N N . ASP A 1 177 ? -15.423 -1.526 -22.586 1.00 87.25 177 ASP A N 1
ATOM 1426 C CA . ASP A 1 177 ? -16.821 -1.107 -22.722 1.00 87.25 177 ASP A CA 1
ATOM 1427 C C . ASP A 1 177 ? -17.688 -2.184 -23.393 1.00 87.25 177 ASP A C 1
ATOM 1429 O O . ASP A 1 177 ? -18.838 -2.392 -22.994 1.00 87.25 177 ASP A O 1
ATOM 1433 N N . ALA A 1 178 ? -17.143 -2.915 -24.372 1.00 83.25 178 ALA A N 1
ATOM 1434 C CA . ALA A 1 178 ? -17.836 -4.031 -25.012 1.00 83.25 178 ALA A CA 1
ATOM 1435 C C . ALA A 1 178 ? -18.106 -5.184 -24.026 1.00 83.25 178 ALA A C 1
ATOM 1437 O O . ALA A 1 178 ? -19.246 -5.636 -23.921 1.00 83.25 178 ALA A O 1
ATOM 1438 N N . LEU A 1 179 ? -17.108 -5.588 -23.231 1.00 82.19 179 LEU A N 1
ATOM 1439 C CA . LEU A 1 179 ? -17.268 -6.640 -22.215 1.00 82.19 179 LEU A CA 1
ATOM 1440 C C . LEU A 1 179 ? -18.280 -6.260 -21.129 1.00 82.19 179 LEU A C 1
ATOM 1442 O O . LEU A 1 179 ? -19.079 -7.086 -20.683 1.00 82.19 179 LEU A O 1
ATOM 1446 N N . LYS A 1 180 ? -18.280 -4.990 -20.717 1.00 80.06 180 LYS A N 1
ATOM 1447 C CA . LYS A 1 180 ? -19.220 -4.478 -19.716 1.00 80.06 180 LYS A CA 1
ATOM 1448 C C . LYS A 1 180 ? -20.668 -4.488 -20.216 1.00 80.06 180 LYS A C 1
ATOM 1450 O O . LYS A 1 180 ? -21.583 -4.685 -19.418 1.00 80.06 180 LYS A O 1
ATOM 1455 N N . ASN A 1 181 ? -20.869 -4.308 -21.521 1.00 74.38 181 ASN A N 1
ATOM 1456 C CA . ASN A 1 181 ? -22.187 -4.338 -22.151 1.00 74.38 181 ASN A CA 1
ATOM 1457 C C . ASN A 1 181 ? -22.660 -5.765 -22.493 1.00 74.38 181 ASN A C 1
ATOM 1459 O O . ASN A 1 181 ? -23.856 -6.033 -22.399 1.00 74.38 181 ASN A O 1
ATOM 1463 N N . GLU A 1 182 ? -21.764 -6.704 -22.818 1.00 66.38 182 GLU A N 1
ATOM 1464 C CA . GLU A 1 182 ? -22.135 -8.114 -23.046 1.00 66.38 182 GLU A CA 1
ATOM 1465 C C . GLU A 1 182 ? -22.605 -8.825 -21.767 1.00 66.38 182 GLU A C 1
ATOM 1467 O O . GLU A 1 182 ? -23.551 -9.614 -21.813 1.00 66.38 182 GLU A O 1
ATOM 1472 N N . GLY A 1 183 ? -22.050 -8.473 -20.602 1.00 57.44 183 GLY A N 1
ATOM 1473 C CA . GLY A 1 183 ? -22.517 -8.979 -19.303 1.00 57.44 183 GLY A CA 1
ATOM 1474 C C . GLY A 1 183 ? -23.963 -8.597 -18.937 1.00 57.44 183 GLY A C 1
ATOM 1475 O O . GLY A 1 183 ? -24.517 -9.149 -17.990 1.00 57.44 183 GLY A O 1
ATOM 1476 N N . LEU A 1 184 ? -24.593 -7.678 -19.681 1.00 55.41 184 LEU A N 1
ATOM 1477 C CA . LEU A 1 184 ? -25.980 -7.233 -19.479 1.00 55.41 184 LEU A CA 1
ATOM 1478 C C . LEU A 1 184 ? -27.004 -7.944 -20.387 1.00 55.41 184 LEU A C 1
ATOM 1480 O O . LEU A 1 184 ? -28.207 -7.784 -20.171 1.00 55.41 184 LEU A O 1
ATOM 1484 N N . HIS A 1 185 ? -26.568 -8.741 -21.372 1.00 53.72 185 HIS A N 1
ATOM 1485 C CA . HIS A 1 185 ? -27.463 -9.411 -22.333 1.00 53.72 185 HIS A CA 1
ATOM 1486 C C . HIS A 1 185 ? -27.288 -10.935 -22.462 1.00 53.72 185 HIS A C 1
ATOM 1488 O O . HIS A 1 185 ? -27.964 -11.551 -23.283 1.00 53.72 185 HIS A O 1
ATOM 1494 N N . GLY A 1 186 ? -26.469 -11.568 -21.619 1.00 50.16 186 GLY A N 1
ATOM 1495 C CA . GLY A 1 186 ? -26.413 -13.029 -21.493 1.00 50.16 186 GLY A CA 1
ATOM 1496 C C . GLY A 1 186 ? -27.369 -13.568 -20.424 1.00 50.16 186 GLY A C 1
ATOM 1497 O O . GLY A 1 186 ? -26.962 -13.726 -19.274 1.00 50.16 186 GLY A O 1
ATOM 1498 N N . GLY A 1 187 ? -28.617 -13.855 -20.809 1.00 39.62 187 GLY A N 1
ATOM 1499 C CA . GLY A 1 187 ? -29.621 -14.595 -20.034 1.00 39.62 187 GLY A CA 1
ATOM 1500 C C . GLY A 1 187 ? -30.418 -15.527 -20.933 1.00 39.62 187 GLY A C 1
ATOM 1501 O O . GLY A 1 187 ? -30.781 -15.078 -22.043 1.00 39.62 187 GLY A O 1
#